Protein AF-A0A3E1EBL4-F1 (afdb_monomer)

Sequence (268 aa):
MLVDADYRRWVVRQVRDPFVKQFWEQEFENYDPRFMREAIAPIQNKVGALLQSPMLRNILGQIRNRVSIPFTMDNRRIFIANLSKGRMGHDKSNLFGSLLVSQFQLAAMARSSRPEDERVPFLLVVDEFQNFATEAFTSILAEARKYRLTLTLSHQYIDQLTPSIRSAVFGNVGNLIAFRVGHTDAAILASEFGNEVRTDAFVDLPRFHALAKVQENNEPQATFKARLASPPKPCNTRPHRIIARSRERFATSRAHVETRIQRWLQRR

pLDDT: mean 90.57, std 5.19, range [54.94, 97.62]

Foldseek 3Di:
DLPDVVVLVVVLVVDPDVVVSCCSVPVLVPDDPVVSCVVCVVVCVLVVLQCVDLVSCLQPVDPDALDQLLCCQLVVHDDDDDLPCVVQPLLNSLSVLLVVVVNNLVSLVVCVPPDQVSQRADEDEDEQCLSNDDPVNLVCLVCVVSSNYHYHYDHQDLVSDDPSSSCSCLVRDQKDKAAAHDLVVLVVVCVSLVVPDDSVCNNPHDPQKIWMFHDDPNHIDHIDIDGHDDDDDPPDPCVVVVVVVCCVRRHDDSVVSVVVVVVVVVVD

Solvent-accessible surface area (backbone atoms only — not comparable to full-atom values): 15701 Å² total; per-residue (Å²): 78,95,86,38,64,69,53,24,55,62,53,49,75,72,54,83,53,65,67,67,37,44,41,58,71,50,54,62,65,67,45,55,74,66,59,46,51,62,68,46,44,66,57,49,52,58,54,43,59,44,51,71,36,69,69,48,27,62,63,70,68,42,97,67,80,60,71,54,62,52,58,33,42,67,65,74,52,88,83,85,82,87,63,57,39,95,80,59,39,61,68,49,23,29,55,52,47,30,51,50,52,52,48,52,47,53,41,32,58,66,45,71,85,48,61,68,88,76,45,52,68,34,82,47,76,35,75,56,32,64,63,43,62,46,75,71,48,40,56,44,52,73,48,26,67,75,42,30,40,45,79,46,78,40,69,91,59,69,84,72,40,54,73,68,52,45,51,37,46,69,75,52,54,68,60,48,78,42,54,57,43,54,72,74,52,17,54,54,48,18,56,78,59,71,58,77,46,61,44,65,64,33,50,69,38,53,89,62,32,33,42,35,37,41,53,57,98,86,40,81,47,79,73,43,78,46,73,61,74,78,81,80,75,87,83,70,93,55,62,68,58,55,53,49,60,48,40,73,70,45,51,76,61,65,68,63,44,52,54,52,49,51,55,55,62,70,73,103

Secondary structure (DSSP, 8-state):
--S-HHHHHHHHTT---HHHHHIIIIITTTS-HHHHHHHHHHHHHHHHHHHTSHHHHHHHT-SS----HHHHHHTT--------HHHH-HHHHHHHHHHHHHHHHHHHHGGGGS-TTTSPPEEEEETTGGGT--HHHHHHHHHTTTTTEEEEE--S-GGGS-HHHHHHHHHH-S-EEE-S--HHHHHHHHHHTTT-S-HHHHHTPPTTEEEEE-EETTEEPPPEEEEPPPPPP---S-HHHHHHHHHHHH---HHHHHHHHHHHHTT-

Nearest PDB structures (foldseek):
  8su9-assembly1_N  TM=7.992E-01  e=3.299E-05  Escherichia coli
  4kfu-assembly1_A  TM=6.952E-01  e=1.217E-03  Sulfolobus turreted icosahedral virus 2
  4kfr-assembly3_C  TM=7.107E-01  e=4.415E-03  Sulfolobus turreted icosahedral virus 2
  7wrx-assembly1_J  TM=7.120E-01  e=9.086E-03  Deinococcus radiodurans
  4kft-assembly1_A  TM=6.978E-01  e=1.238E-02  Sulfolobus turreted icosahedral virus 2

Radius of gyration: 23.03 Å; Cα contacts (8 Å, |Δi|>4): 255; chains: 1; bounding box: 52×44×64 Å

Structure (mmCIF, N/CA/C/O backbone):
data_AF-A0A3E1EBL4-F1
#
_entry.id   AF-A0A3E1EBL4-F1
#
loop_
_atom_site.group_PDB
_atom_site.id
_atom_site.type_symbol
_atom_site.label_atom_id
_atom_site.label_alt_id
_atom_site.label_comp_id
_atom_site.label_asym_id
_atom_site.label_entity_id
_atom_site.label_seq_id
_atom_site.pdbx_PDB_ins_code
_atom_site.Cartn_x
_atom_site.Cartn_y
_atom_site.Cartn_z
_atom_site.occupancy
_atom_site.B_iso_or_equiv
_atom_site.auth_seq_id
_atom_site.auth_comp_id
_atom_site.auth_asym_id
_atom_site.auth_atom_id
_atom_site.pdbx_PDB_model_num
ATOM 1 N N . MET A 1 1 ? -10.687 10.299 25.121 1.00 83.62 1 MET A N 1
ATOM 2 C CA . MET A 1 1 ? -9.652 9.276 25.373 1.00 83.62 1 MET A CA 1
ATOM 3 C C . MET A 1 1 ? -8.342 9.985 25.666 1.00 83.62 1 MET A C 1
ATOM 5 O O . MET A 1 1 ? -7.992 10.072 26.827 1.00 83.62 1 MET A O 1
ATOM 9 N N . LEU A 1 2 ? -7.708 10.629 24.678 1.00 87.50 2 LEU A N 1
ATOM 10 C CA . LEU A 1 2 ? -6.500 11.431 24.940 1.00 87.50 2 LEU A CA 1
ATOM 11 C C . LEU A 1 2 ? -6.791 12.758 25.668 1.00 87.50 2 LEU A C 1
ATOM 13 O O . LEU A 1 2 ? -6.081 13.110 26.595 1.00 87.50 2 LEU A O 1
ATOM 17 N N . VAL A 1 3 ? -7.861 13.465 25.284 1.00 86.06 3 VAL A N 1
ATOM 18 C CA . VAL A 1 3 ? -8.200 14.808 25.824 1.00 86.06 3 VAL A CA 1
ATOM 19 C C . VAL A 1 3 ? -9.385 14.849 26.781 1.00 86.06 3 VAL A C 1
ATOM 21 O O . VAL A 1 3 ? -9.550 15.791 27.536 1.00 86.06 3 VAL A O 1
ATOM 24 N N . ASP A 1 4 ? -10.246 13.846 26.698 1.00 88.50 4 ASP A N 1
ATOM 25 C CA . ASP A 1 4 ? -11.534 13.805 27.386 1.00 88.50 4 ASP A CA 1
ATOM 26 C C . ASP A 1 4 ? -11.454 12.676 28.406 1.00 88.50 4 ASP A C 1
ATOM 28 O O . ASP A 1 4 ? -11.378 11.503 28.001 1.00 88.50 4 ASP A O 1
ATOM 32 N N . ALA A 1 5 ? -11.372 13.067 29.681 1.00 89.00 5 ALA A N 1
ATOM 33 C CA . ALA A 1 5 ? -11.168 12.190 30.828 1.00 89.00 5 ALA A CA 1
ATOM 34 C C . ALA A 1 5 ? -12.396 11.315 31.102 1.00 89.00 5 ALA A C 1
ATOM 36 O O . ALA A 1 5 ? -12.249 10.128 31.384 1.00 89.00 5 ALA A O 1
ATOM 37 N N . ASP A 1 6 ? -13.611 11.841 30.932 1.00 90.69 6 ASP A N 1
ATOM 38 C CA . ASP A 1 6 ? -14.845 11.063 31.086 1.00 90.69 6 ASP A CA 1
ATOM 39 C C . ASP A 1 6 ? -14.933 9.970 30.032 1.00 90.69 6 ASP A C 1
ATOM 41 O O . ASP A 1 6 ? -15.136 8.791 30.343 1.00 90.69 6 ASP A O 1
ATOM 45 N N . TYR A 1 7 ? -14.663 10.335 28.779 1.00 90.06 7 TYR A N 1
ATOM 46 C CA . TYR A 1 7 ? -14.585 9.363 27.704 1.00 90.06 7 TYR A CA 1
ATOM 47 C C . TYR A 1 7 ? -13.429 8.377 27.911 1.00 90.06 7 TYR A C 1
ATOM 49 O O . TYR A 1 7 ? -13.578 7.197 27.600 1.00 90.06 7 TYR A O 1
ATOM 57 N N . ARG A 1 8 ? -12.269 8.821 28.424 1.00 92.94 8 ARG A N 1
ATOM 58 C CA . ARG A 1 8 ? -11.142 7.929 28.757 1.00 92.94 8 ARG A CA 1
ATOM 59 C C . ARG A 1 8 ? -11.580 6.884 29.776 1.00 92.94 8 ARG A C 1
ATOM 61 O O . ARG A 1 8 ? -11.478 5.699 29.478 1.00 92.94 8 ARG A O 1
ATOM 68 N N . ARG A 1 9 ? -12.158 7.307 30.903 1.00 91.81 9 ARG A N 1
ATOM 69 C CA . ARG A 1 9 ? -12.680 6.409 31.944 1.00 91.81 9 ARG A CA 1
ATOM 70 C C . ARG A 1 9 ? -13.708 5.427 31.383 1.00 91.81 9 ARG A C 1
ATOM 72 O O . ARG A 1 9 ? -13.654 4.242 31.695 1.00 91.81 9 ARG A O 1
ATOM 79 N N . TRP A 1 10 ? -14.614 5.885 30.518 1.00 92.25 10 TRP A N 1
ATOM 80 C CA . TRP A 1 10 ? -15.600 5.013 29.872 1.00 92.25 10 TRP A CA 1
ATOM 81 C C . TRP A 1 10 ? -14.972 3.947 28.955 1.00 92.25 10 TRP A C 1
ATOM 83 O O . TRP A 1 10 ? -15.411 2.796 28.981 1.00 92.25 10 TRP A O 1
ATOM 93 N N . VAL A 1 11 ? -13.944 4.301 28.170 1.00 92.00 11 VAL A N 1
ATOM 94 C CA . VAL A 1 11 ? -13.214 3.348 27.310 1.00 92.00 11 VAL A CA 1
ATOM 95 C C . VAL A 1 11 ? -12.399 2.363 28.148 1.00 92.00 11 VAL A C 1
ATOM 97 O O . VAL A 1 11 ? -12.459 1.162 27.903 1.00 92.00 11 VAL A O 1
ATOM 100 N N . VAL A 1 12 ? -11.664 2.849 29.151 1.00 94.00 12 VAL A N 1
ATOM 101 C CA . VAL A 1 12 ? -10.764 2.030 29.979 1.00 94.00 12 VAL A CA 1
ATOM 102 C C . VAL A 1 12 ? -11.526 0.947 30.750 1.00 94.00 12 VAL A C 1
ATOM 104 O O . VAL A 1 12 ? -11.042 -0.175 30.858 1.00 94.00 12 VAL A O 1
ATOM 107 N N . ARG A 1 13 ? -12.779 1.202 31.161 1.00 93.94 13 ARG A N 1
ATOM 108 C CA . ARG A 1 13 ? -13.666 0.177 31.757 1.00 93.94 13 ARG A CA 1
ATOM 109 C C . ARG A 1 13 ? -13.938 -1.031 30.851 1.00 93.94 13 ARG A C 1
ATOM 111 O O . ARG A 1 13 ? -14.366 -2.066 31.349 1.00 93.94 13 ARG A O 1
ATOM 118 N N . GLN A 1 14 ? -13.743 -0.901 29.540 1.00 94.06 14 GLN A N 1
ATOM 119 C CA . GLN A 1 14 ? -13.962 -1.971 28.558 1.00 94.06 14 GLN A CA 1
ATOM 120 C C . GLN A 1 14 ? -12.668 -2.725 28.215 1.00 94.06 14 GLN A C 1
ATOM 122 O O . GLN A 1 14 ? -12.717 -3.743 27.521 1.00 94.06 14 GLN A O 1
ATOM 127 N N . VAL A 1 15 ? -11.514 -2.235 28.676 1.00 93.75 15 VAL A N 1
ATOM 128 C CA . VAL A 1 15 ? -10.209 -2.860 28.451 1.00 93.75 15 VAL A CA 1
ATOM 129 C C . VAL A 1 15 ? -10.078 -4.082 29.356 1.00 93.75 15 VAL A C 1
ATOM 131 O O . VAL A 1 15 ? -10.282 -4.000 30.565 1.00 93.75 15 VAL A O 1
ATOM 134 N N . ARG A 1 16 ? -9.749 -5.229 28.754 1.00 94.19 16 ARG A N 1
ATOM 135 C CA . ARG A 1 16 ? -9.559 -6.502 29.471 1.00 94.19 16 ARG A CA 1
ATOM 136 C C . ARG A 1 16 ? -8.119 -6.731 29.921 1.00 94.19 16 ARG A C 1
ATOM 138 O O . ARG A 1 16 ? -7.902 -7.461 30.877 1.00 94.19 16 ARG A O 1
ATOM 145 N N . ASP A 1 17 ? -7.161 -6.139 29.214 1.00 95.62 17 ASP A N 1
ATOM 146 C CA . ASP A 1 17 ? -5.740 -6.294 29.504 1.00 95.62 17 ASP A CA 1
ATOM 147 C C . ASP A 1 17 ? -5.350 -5.451 30.737 1.00 95.62 17 ASP A C 1
ATOM 149 O O . ASP A 1 17 ? -5.540 -4.228 30.715 1.00 95.62 17 ASP A O 1
ATOM 153 N N . PRO A 1 18 ? -4.832 -6.072 31.815 1.00 94.38 18 PRO A N 1
ATOM 154 C CA . PRO A 1 18 ? -4.523 -5.370 33.056 1.00 94.38 18 PRO A CA 1
ATOM 155 C C . PRO A 1 18 ? -3.364 -4.375 32.915 1.00 94.38 18 PRO A C 1
ATOM 157 O O . PRO A 1 18 ? -3.410 -3.332 33.562 1.00 94.38 18 PRO A O 1
ATOM 160 N N . PHE A 1 19 ? -2.376 -4.631 32.052 1.00 95.25 19 PHE A N 1
ATOM 161 C CA . PHE A 1 19 ? -1.245 -3.722 31.841 1.00 95.25 19 PHE A CA 1
ATOM 162 C C . PHE A 1 19 ? -1.678 -2.476 31.076 1.00 95.25 19 PHE A C 1
ATOM 164 O O . PHE A 1 19 ? -1.354 -1.356 31.465 1.00 95.25 19 PHE A O 1
ATOM 171 N N . VAL A 1 20 ? -2.486 -2.651 30.025 1.00 94.00 20 VAL A N 1
ATOM 172 C CA . VAL A 1 20 ? -3.058 -1.510 29.294 1.00 94.00 20 VAL A CA 1
ATOM 173 C C . VAL A 1 20 ? -3.940 -0.682 30.225 1.00 94.00 20 VAL A C 1
ATOM 175 O O . VAL A 1 20 ? -3.893 0.547 30.196 1.00 94.00 20 VAL A O 1
ATOM 178 N N . LYS A 1 21 ? -4.739 -1.339 31.071 1.00 94.50 21 LYS A N 1
ATOM 179 C CA . LYS A 1 21 ? -5.580 -0.655 32.054 1.00 94.50 21 LYS A CA 1
ATOM 180 C C . LYS A 1 21 ? -4.742 0.123 33.075 1.00 94.50 21 LYS A C 1
ATOM 182 O O . LYS A 1 21 ? -5.016 1.301 33.284 1.00 94.50 21 LYS A O 1
ATOM 187 N N . GLN A 1 22 ? -3.700 -0.493 33.635 1.00 94.31 22 GLN A N 1
ATOM 188 C CA . GLN A 1 22 ? -2.774 0.152 34.567 1.00 94.31 22 GLN A CA 1
ATOM 189 C C . GLN A 1 22 ? -2.113 1.387 33.948 1.00 94.31 22 GLN A C 1
ATOM 191 O O . GLN A 1 22 ? -2.112 2.440 34.579 1.00 94.31 22 GLN A O 1
ATOM 196 N N . PHE A 1 23 ? -1.629 1.296 32.707 1.00 94.75 23 PHE A N 1
ATOM 197 C CA . PHE A 1 23 ? -1.051 2.445 32.010 1.00 94.75 23 PHE A CA 1
ATOM 198 C C . PHE A 1 23 ? -2.026 3.632 31.973 1.00 94.75 23 PHE A C 1
ATOM 200 O O . PHE A 1 23 ? -1.661 4.752 32.318 1.00 94.75 23 PHE A O 1
ATOM 207 N N . TRP A 1 24 ? -3.289 3.406 31.597 1.00 94.50 24 TRP A N 1
ATOM 208 C CA . TRP A 1 24 ? -4.264 4.497 31.483 1.00 94.50 24 TRP A CA 1
ATOM 209 C C . TRP A 1 24 ? -4.773 5.027 32.823 1.00 94.50 24 TRP A C 1
ATOM 211 O O . TRP A 1 24 ? -5.081 6.213 32.906 1.00 94.50 24 TRP A O 1
ATOM 221 N N . GLU A 1 25 ? -4.909 4.171 33.837 1.00 92.06 25 GLU A N 1
ATOM 222 C CA . GLU A 1 25 ? -5.437 4.559 35.153 1.00 92.06 25 GLU A CA 1
ATOM 223 C C . GLU A 1 25 ? -4.366 5.130 36.084 1.00 92.06 25 GLU A C 1
ATOM 225 O O . GLU A 1 25 ? -4.700 5.926 36.955 1.00 92.06 25 GLU A O 1
ATOM 230 N N . GLN A 1 26 ? -3.105 4.723 35.919 1.00 91.38 26 GLN A N 1
ATOM 231 C CA . GLN A 1 26 ? -2.009 5.086 36.818 1.00 91.38 26 GLN A CA 1
ATOM 232 C C . GLN A 1 26 ? -0.959 5.940 36.115 1.00 91.38 26 GLN A C 1
ATOM 234 O O . GLN A 1 26 ? -0.644 7.021 36.588 1.00 91.38 26 GLN A O 1
ATOM 239 N N . GLU A 1 27 ? -0.398 5.502 34.991 1.00 92.38 27 GLU A N 1
ATOM 240 C CA . GLU A 1 27 ? 0.728 6.226 34.385 1.00 92.38 27 GLU A CA 1
ATOM 241 C C . GLU A 1 27 ? 0.261 7.503 33.685 1.00 92.38 27 GLU A C 1
ATOM 243 O O . GLU A 1 27 ? 0.678 8.601 34.046 1.00 92.38 27 GLU A O 1
ATOM 248 N N . PHE A 1 28 ? -0.650 7.368 32.720 1.00 92.38 28 PHE A N 1
ATOM 249 C CA . PHE A 1 28 ? -1.135 8.484 31.916 1.00 92.38 28 PHE A CA 1
ATOM 250 C C . PHE A 1 28 ? -1.870 9.526 32.765 1.00 92.38 28 PHE A C 1
ATOM 252 O O . PHE A 1 28 ? -1.695 10.720 32.548 1.00 92.38 28 PHE A O 1
ATOM 259 N N . GLU A 1 29 ? -2.686 9.098 33.733 1.00 89.12 29 GLU A N 1
ATOM 260 C CA . GLU A 1 29 ? -3.442 10.017 34.596 1.00 89.12 29 GLU A CA 1
ATOM 261 C C . GLU A 1 29 ? -2.522 10.832 35.524 1.00 89.12 29 GLU A C 1
ATOM 263 O O . GLU A 1 29 ? -2.858 11.963 35.867 1.00 89.12 29 GLU A O 1
ATOM 268 N N . ASN A 1 30 ? -1.344 10.293 35.868 1.00 91.44 30 ASN A N 1
ATOM 269 C CA . ASN A 1 30 ? -0.347 10.956 36.712 1.00 91.44 30 ASN A CA 1
ATOM 270 C C . ASN A 1 30 ? 0.684 11.785 35.924 1.00 91.44 30 ASN A C 1
ATOM 272 O O . ASN A 1 30 ? 1.586 12.366 36.529 1.00 91.44 30 ASN A O 1
ATOM 276 N N . TYR A 1 31 ? 0.592 11.858 34.591 1.00 93.06 31 TYR A N 1
ATOM 277 C CA . TYR A 1 31 ? 1.467 12.736 33.812 1.00 93.06 31 TYR A CA 1
ATOM 278 C C . TYR A 1 31 ? 1.247 14.202 34.186 1.00 93.06 31 TYR A C 1
ATOM 280 O O . TYR A 1 31 ? 0.111 14.669 34.292 1.00 93.06 31 TYR A O 1
ATOM 288 N N . ASP A 1 32 ? 2.344 14.959 34.286 1.00 94.25 32 ASP A N 1
ATOM 289 C CA . ASP A 1 32 ? 2.259 16.415 34.367 1.00 94.25 32 ASP A CA 1
ATOM 290 C C . ASP A 1 32 ? 1.442 16.954 33.169 1.00 94.25 32 ASP A C 1
ATOM 292 O O . ASP A 1 32 ? 1.667 16.526 32.030 1.00 94.25 32 ASP A O 1
ATOM 296 N N . PRO A 1 33 ? 0.504 17.900 33.367 1.00 90.81 33 PRO A N 1
ATOM 297 C CA . PRO A 1 33 ? -0.356 18.385 32.291 1.00 90.81 33 PRO A CA 1
ATOM 298 C C . PRO A 1 33 ? 0.382 18.968 31.078 1.00 90.81 33 PRO A C 1
ATOM 300 O O . PRO A 1 33 ? -0.166 18.951 29.973 1.00 90.81 33 PRO A O 1
ATOM 303 N N . ARG A 1 34 ? 1.592 19.523 31.247 1.00 92.56 34 ARG A N 1
ATOM 304 C CA . ARG A 1 34 ? 2.412 20.000 30.121 1.00 92.56 34 ARG A CA 1
ATOM 305 C C . ARG A 1 34 ? 2.972 18.818 29.350 1.00 92.56 34 ARG A C 1
ATOM 307 O O . ARG A 1 34 ? 2.746 18.742 28.143 1.00 92.56 34 ARG A O 1
ATOM 314 N N . PHE A 1 35 ? 3.586 17.871 30.056 1.00 93.12 35 PHE A N 1
ATOM 315 C CA . PHE A 1 35 ? 4.118 16.655 29.449 1.00 93.12 35 PHE A CA 1
ATOM 316 C C . PHE A 1 35 ? 3.028 15.857 28.722 1.00 93.12 35 PHE A C 1
ATOM 318 O O . PHE A 1 35 ? 3.214 15.443 27.581 1.00 93.12 35 PHE A O 1
ATOM 325 N N . MET A 1 36 ? 1.841 15.721 29.323 1.00 91.38 36 MET A N 1
ATOM 326 C CA . MET A 1 36 ? 0.698 15.061 28.693 1.00 91.38 36 MET A CA 1
ATOM 327 C C . MET A 1 36 ? 0.328 15.714 27.356 1.00 91.38 36 MET A C 1
ATOM 329 O O . MET A 1 36 ? 0.130 15.009 26.368 1.00 91.38 36 MET A O 1
ATOM 333 N N . ARG A 1 37 ? 0.249 17.053 27.298 1.00 90.81 37 ARG A N 1
ATOM 334 C CA . ARG A 1 37 ? -0.060 17.779 26.053 1.00 90.81 37 ARG A CA 1
ATOM 335 C C . ARG A 1 37 ? 1.008 17.564 24.985 1.00 90.81 37 ARG A C 1
ATOM 337 O O . ARG A 1 37 ? 0.657 17.329 23.830 1.00 90.81 37 ARG A O 1
ATOM 344 N N . GLU A 1 38 ? 2.280 17.612 25.364 1.00 92.94 38 GLU A N 1
ATOM 345 C CA . GLU A 1 38 ? 3.402 17.376 24.451 1.00 92.94 38 GLU A CA 1
ATOM 346 C C . GLU A 1 38 ? 3.400 15.941 23.910 1.00 92.94 38 GLU A C 1
ATOM 348 O O . GLU A 1 38 ? 3.548 15.739 22.705 1.00 92.94 38 GLU A O 1
ATOM 353 N N . ALA A 1 39 ? 3.127 14.953 24.764 1.00 90.25 39 ALA A N 1
ATOM 354 C CA . ALA A 1 39 ? 3.061 13.547 24.381 1.00 90.25 39 ALA A CA 1
ATOM 355 C C . ALA A 1 39 ? 1.896 13.242 23.419 1.00 90.25 39 ALA A C 1
ATOM 357 O O . ALA A 1 39 ? 2.053 12.462 22.477 1.00 90.25 39 ALA A O 1
ATOM 358 N N . ILE A 1 40 ? 0.718 13.854 23.616 1.00 93.44 40 ILE A N 1
ATOM 359 C CA . ILE A 1 40 ? -0.454 13.587 22.760 1.00 93.44 40 ILE A CA 1
ATOM 360 C C . ILE A 1 40 ? -0.459 14.396 21.457 1.00 93.44 40 ILE A C 1
ATOM 362 O O . ILE A 1 40 ? -1.088 13.961 20.486 1.00 93.44 40 ILE A O 1
ATOM 366 N N . ALA A 1 41 ? 0.212 15.552 21.404 1.00 92.19 41 ALA A N 1
ATOM 367 C CA . ALA A 1 41 ? 0.143 16.467 20.264 1.00 92.19 41 ALA A CA 1
ATOM 368 C C . ALA A 1 41 ? 0.540 15.818 18.919 1.00 92.19 41 ALA A C 1
ATOM 370 O O . ALA A 1 41 ? -0.212 15.972 17.952 1.00 92.19 41 ALA A O 1
ATOM 371 N N . PRO A 1 42 ? 1.618 15.012 18.808 1.00 90.62 42 PRO A N 1
ATOM 372 C CA . PRO A 1 42 ? 1.965 14.339 17.554 1.00 90.62 42 PRO A CA 1
ATOM 373 C C . PRO A 1 42 ? 0.873 13.380 17.058 1.00 90.62 42 PRO A C 1
ATOM 375 O O . PRO A 1 42 ? 0.602 13.302 15.856 1.00 90.62 42 PRO A O 1
ATOM 378 N N . ILE A 1 43 ? 0.208 12.674 17.980 1.00 89.31 43 ILE A N 1
ATOM 379 C CA . ILE A 1 43 ? -0.897 11.759 17.662 1.00 89.31 43 ILE A CA 1
ATOM 380 C C . ILE A 1 43 ? -2.101 12.565 17.170 1.00 89.31 43 ILE A C 1
ATOM 382 O O . ILE A 1 43 ? -2.693 12.237 16.139 1.00 89.31 43 ILE A O 1
ATOM 386 N N . GLN A 1 44 ? -2.440 13.651 17.869 1.00 89.19 44 GLN A N 1
ATOM 387 C CA . GLN A 1 44 ? -3.529 14.542 17.477 1.00 89.19 44 GLN A CA 1
ATOM 388 C C . GLN A 1 44 ? -3.288 15.199 16.123 1.00 89.19 44 GLN A C 1
ATOM 390 O O . GLN A 1 44 ? -4.225 15.284 15.337 1.00 89.19 44 GLN A O 1
ATOM 395 N N . ASN A 1 45 ? -2.057 15.601 15.814 1.00 88.25 45 ASN A N 1
ATOM 396 C CA . ASN A 1 45 ? -1.716 16.201 14.527 1.00 88.25 45 ASN A CA 1
ATOM 397 C C . ASN A 1 45 ? -1.940 15.209 13.376 1.00 88.25 45 ASN A C 1
ATOM 399 O O . ASN A 1 45 ? -2.593 15.545 12.388 1.00 88.25 45 ASN A O 1
ATOM 403 N N . LYS A 1 46 ? -1.492 13.953 13.527 1.00 84.00 46 LYS A N 1
ATOM 404 C CA . LYS A 1 46 ? -1.693 12.904 12.510 1.00 84.00 46 LYS A CA 1
ATOM 405 C C . LYS A 1 46 ? -3.167 12.517 12.349 1.00 84.00 46 LYS A C 1
ATOM 407 O O . LYS A 1 46 ? -3.676 12.463 11.230 1.00 84.00 46 LYS A O 1
ATOM 412 N N . VAL A 1 47 ? -3.876 12.275 13.455 1.00 86.12 47 VAL A N 1
ATOM 413 C CA . VAL A 1 47 ? -5.310 11.928 13.424 1.00 86.12 47 VAL A CA 1
ATOM 414 C C . VAL A 1 47 ? -6.141 13.110 12.920 1.00 86.12 47 VAL A C 1
ATOM 416 O O . VAL A 1 47 ? -7.041 12.938 12.099 1.00 86.12 47 VAL A O 1
ATOM 419 N N . GLY A 1 48 ? -5.813 14.322 13.359 1.00 86.38 48 GLY A N 1
ATOM 420 C CA . GLY A 1 48 ? -6.445 15.567 12.942 1.00 86.38 48 GLY A CA 1
ATOM 421 C C . GLY A 1 48 ? -6.322 15.794 11.440 1.00 86.38 48 GLY A C 1
ATOM 422 O O . GLY A 1 48 ? -7.334 16.051 10.792 1.00 86.38 48 GLY A O 1
ATOM 423 N N . ALA A 1 49 ? -5.134 15.600 10.860 1.00 84.25 49 ALA A N 1
ATOM 424 C CA . ALA A 1 49 ? -4.916 15.726 9.417 1.00 84.25 49 ALA A CA 1
ATOM 425 C C . ALA A 1 49 ? -5.837 14.804 8.591 1.00 84.25 49 ALA A C 1
ATOM 427 O O . ALA A 1 49 ? -6.389 15.223 7.567 1.00 84.25 49 ALA A O 1
ATOM 428 N N . LEU A 1 50 ? -6.075 13.572 9.062 1.00 84.69 50 LEU A N 1
ATOM 429 C CA . LEU A 1 50 ? -7.030 12.646 8.440 1.00 84.69 50 LEU A CA 1
ATOM 430 C C . LEU A 1 50 ? -8.473 13.133 8.607 1.00 84.69 50 LEU A C 1
ATOM 432 O O . LEU A 1 50 ? -9.224 13.215 7.635 1.00 84.69 50 LEU A O 1
ATOM 436 N N . LEU A 1 51 ? -8.866 13.488 9.831 1.00 86.88 51 LEU A N 1
ATOM 437 C CA . LEU A 1 51 ? -10.241 13.881 10.144 1.00 86.88 51 LEU A CA 1
ATOM 438 C C . LEU A 1 51 ? -10.623 15.257 9.585 1.00 86.88 51 LEU A C 1
ATOM 440 O O . LEU A 1 51 ? -11.811 15.546 9.457 1.00 86.88 51 LEU A O 1
ATOM 444 N N . GLN A 1 52 ? -9.673 16.111 9.207 1.00 85.19 52 GLN A N 1
ATOM 445 C CA . GLN A 1 52 ? -9.956 17.381 8.532 1.00 85.19 52 GLN A CA 1
ATOM 446 C C . GLN A 1 52 ? -10.560 17.188 7.134 1.00 85.19 52 GLN A C 1
ATOM 448 O O . GLN A 1 52 ? -11.306 18.048 6.675 1.00 85.19 52 GLN A O 1
ATOM 453 N N . SER A 1 53 ? -10.300 16.063 6.459 1.00 87.31 53 SER A N 1
ATOM 454 C CA . SER A 1 53 ? -10.993 15.731 5.209 1.00 87.31 53 SER A CA 1
ATOM 455 C C . SER A 1 53 ? -12.375 15.144 5.506 1.00 87.31 53 SER A C 1
ATOM 457 O O . SER A 1 53 ? -12.442 14.084 6.128 1.00 87.31 53 SER A O 1
ATOM 459 N N . PRO A 1 54 ? -13.483 15.745 5.023 1.00 88.75 54 PRO A N 1
ATOM 460 C CA . PRO A 1 54 ? -14.821 15.174 5.195 1.00 88.75 54 PRO A CA 1
ATOM 461 C C . PRO A 1 54 ? -14.917 13.745 4.651 1.00 88.75 54 PRO A C 1
ATOM 463 O O . PRO A 1 54 ? -15.564 12.888 5.245 1.00 88.75 54 PRO A O 1
ATOM 466 N N . MET A 1 55 ? -14.218 13.462 3.548 1.00 88.75 55 MET A N 1
ATOM 467 C CA . MET A 1 55 ? -14.197 12.133 2.948 1.00 88.75 55 MET A CA 1
ATOM 468 C C . MET A 1 55 ? -13.530 11.106 3.870 1.00 88.75 55 MET A C 1
ATOM 470 O O . MET A 1 55 ? -14.113 10.058 4.136 1.00 88.75 55 MET A O 1
ATOM 474 N N . LEU A 1 56 ? -12.337 11.407 4.391 1.00 90.00 56 LEU A N 1
ATOM 475 C CA . LEU A 1 56 ? -11.621 10.499 5.292 1.00 90.00 56 LEU A CA 1
ATOM 476 C C . LEU A 1 56 ? -12.300 10.402 6.658 1.00 90.00 56 LEU A C 1
ATOM 478 O O . LEU A 1 56 ? -12.382 9.313 7.217 1.00 90.00 56 LEU A O 1
ATOM 482 N N . ARG A 1 57 ? -12.877 11.499 7.157 1.00 90.62 57 ARG A N 1
ATOM 483 C CA . ARG A 1 57 ? -13.724 11.507 8.355 1.00 90.62 57 ARG A CA 1
ATOM 484 C C . ARG A 1 57 ? -14.922 10.570 8.203 1.00 90.62 57 ARG A C 1
ATOM 486 O O . ARG A 1 57 ? -15.225 9.833 9.132 1.00 90.62 57 ARG A O 1
ATOM 493 N N . ASN A 1 58 ? -15.561 10.539 7.034 1.00 91.62 58 ASN A N 1
ATOM 494 C CA . ASN A 1 58 ? -16.670 9.624 6.757 1.00 91.62 58 ASN A CA 1
ATOM 495 C C . ASN A 1 58 ? -16.224 8.158 6.622 1.00 91.62 58 ASN A C 1
ATOM 497 O O . ASN A 1 58 ? -17.033 7.254 6.815 1.00 91.62 58 ASN A O 1
ATOM 501 N N . ILE A 1 59 ? -14.952 7.901 6.306 1.00 91.19 59 ILE A N 1
ATOM 502 C CA . ILE A 1 59 ? -14.391 6.546 6.272 1.00 91.19 59 ILE A CA 1
ATOM 503 C C . ILE A 1 59 ? -14.018 6.096 7.691 1.00 91.19 59 ILE A C 1
ATOM 505 O O . ILE A 1 59 ? -14.522 5.074 8.150 1.00 91.19 59 ILE A O 1
ATOM 509 N N . LEU A 1 60 ? -13.181 6.872 8.384 1.00 89.56 60 LEU A N 1
ATOM 510 C CA . LEU A 1 60 ? -12.560 6.521 9.667 1.00 89.56 60 LEU A CA 1
ATOM 511 C C . LEU A 1 60 ? -13.458 6.788 10.882 1.00 89.56 60 LEU A C 1
ATOM 513 O O . LEU A 1 60 ? -13.334 6.114 11.896 1.00 89.56 60 LEU A O 1
ATOM 517 N N . GLY A 1 61 ? -14.377 7.751 10.792 1.00 88.00 61 GLY A N 1
ATOM 518 C CA . GLY A 1 61 ? -15.291 8.132 11.875 1.00 88.00 61 GLY A CA 1
ATOM 519 C C . GLY A 1 61 ? -16.500 7.208 12.037 1.00 88.00 61 GLY A C 1
ATOM 520 O O . GLY A 1 61 ? -17.443 7.537 12.757 1.00 88.00 61 GLY A O 1
ATOM 521 N N . GLN A 1 62 ? -16.523 6.066 11.348 1.00 90.00 62 GLN A N 1
ATOM 522 C CA . GLN A 1 62 ? -17.607 5.098 11.465 1.00 90.00 62 GLN A CA 1
ATOM 523 C C . GLN A 1 62 ? -17.479 4.292 12.760 1.00 90.00 62 GLN A C 1
ATOM 525 O O . GLN A 1 62 ? -16.433 3.728 13.053 1.00 90.00 62 GLN A O 1
ATOM 530 N N . ILE A 1 63 ? -18.589 4.154 13.493 1.00 83.94 63 ILE A N 1
ATOM 531 C CA . ILE A 1 63 ? -18.646 3.370 14.743 1.00 83.94 63 ILE A CA 1
ATOM 532 C C . ILE A 1 63 ? -18.304 1.891 14.505 1.00 83.94 63 ILE A C 1
ATOM 534 O O . ILE A 1 63 ? -17.708 1.237 15.354 1.00 83.94 63 ILE A O 1
ATOM 538 N N . ARG A 1 64 ? -18.718 1.341 13.358 1.00 84.81 64 ARG A N 1
ATOM 539 C CA . ARG A 1 64 ? -18.405 -0.031 12.952 1.00 84.81 64 ARG A CA 1
ATOM 540 C C . ARG A 1 64 ? -17.724 0.002 11.596 1.00 84.81 64 ARG A C 1
ATOM 542 O O . ARG A 1 64 ? -18.310 0.495 10.634 1.00 84.81 64 ARG A O 1
ATOM 549 N N . ASN A 1 65 ? -16.530 -0.571 11.523 1.00 85.94 65 ASN A N 1
ATOM 550 C CA . ASN A 1 65 ? -15.857 -0.799 10.257 1.00 85.94 65 ASN A CA 1
ATOM 551 C C . ASN A 1 65 ? -16.461 -2.035 9.566 1.00 85.94 65 ASN A C 1
ATOM 553 O O . ASN A 1 65 ? -16.448 -3.131 10.125 1.00 85.94 65 ASN A O 1
ATOM 557 N N . ARG A 1 66 ? -17.013 -1.856 8.361 1.00 90.31 66 ARG A N 1
ATOM 558 C CA . ARG A 1 66 ? -17.551 -2.951 7.529 1.00 90.31 66 ARG A CA 1
ATOM 559 C C . ARG A 1 66 ? -16.501 -3.580 6.610 1.00 90.31 66 ARG A C 1
ATOM 561 O O . ARG A 1 66 ? -16.768 -4.614 6.007 1.00 90.31 66 ARG A O 1
ATOM 568 N N . VAL A 1 67 ? -15.323 -2.972 6.500 1.00 91.88 67 VAL A N 1
ATOM 569 C CA . VAL A 1 67 ? -14.210 -3.448 5.679 1.00 91.88 67 VAL A CA 1
ATOM 570 C C . VAL A 1 67 ? -13.173 -4.098 6.587 1.00 91.88 67 VAL A C 1
ATOM 572 O O . VAL A 1 67 ? -12.491 -3.425 7.353 1.00 91.88 67 VAL A O 1
ATOM 575 N N . SER A 1 68 ? -13.036 -5.418 6.487 1.00 93.56 68 SER A N 1
ATOM 576 C CA . SER A 1 68 ? -12.012 -6.175 7.210 1.00 93.56 68 SER A CA 1
ATOM 577 C C . SER A 1 68 ? -10.921 -6.627 6.243 1.00 93.56 68 SER A C 1
ATOM 579 O O . SER A 1 68 ? -11.183 -7.381 5.302 1.00 93.56 68 SER A O 1
ATOM 581 N N . ILE A 1 69 ? -9.693 -6.158 6.469 1.00 95.00 69 ILE A N 1
ATOM 582 C CA . ILE A 1 69 ? -8.518 -6.564 5.689 1.00 95.00 69 ILE A CA 1
ATOM 583 C C . ILE A 1 69 ? -8.173 -8.042 5.930 1.00 95.00 69 ILE A C 1
ATOM 585 O O . ILE A 1 69 ? -8.048 -8.753 4.934 1.00 95.00 69 ILE A O 1
ATOM 589 N N . PRO A 1 70 ? -8.154 -8.568 7.175 1.00 94.38 70 PRO A N 1
ATOM 590 C CA . PRO A 1 70 ? -7.986 -10.006 7.404 1.00 94.38 70 PRO A CA 1
ATOM 591 C C . PRO A 1 70 ? -9.001 -10.854 6.626 1.00 94.38 70 PRO A C 1
ATOM 593 O O . PRO A 1 70 ? -8.624 -11.770 5.899 1.00 94.38 70 PRO A O 1
ATOM 596 N N . PHE A 1 71 ? -10.289 -10.484 6.674 1.00 94.62 71 PHE A N 1
ATOM 597 C CA . PHE A 1 71 ? -11.328 -11.161 5.891 1.00 94.62 71 PHE A CA 1
ATOM 598 C C . PHE A 1 71 ? -11.044 -11.092 4.388 1.00 94.62 71 PHE A C 1
ATOM 600 O O . PHE A 1 71 ? -11.192 -12.092 3.688 1.00 94.62 71 PHE A O 1
ATOM 607 N N . THR A 1 72 ? -10.645 -9.921 3.891 1.00 95.94 72 THR A N 1
ATOM 608 C CA . THR A 1 72 ? -10.339 -9.700 2.473 1.00 95.94 72 THR A CA 1
ATOM 609 C C . THR A 1 72 ? -9.226 -10.631 2.008 1.00 95.94 72 THR A C 1
ATOM 611 O O . THR A 1 72 ? -9.388 -11.309 0.991 1.00 95.94 72 THR A O 1
ATOM 614 N N . MET A 1 73 ? -8.135 -10.696 2.774 1.00 94.62 73 MET A N 1
ATOM 615 C CA . MET A 1 73 ? -6.971 -11.495 2.419 1.00 94.62 73 MET A CA 1
ATOM 616 C C . MET A 1 73 ? -7.257 -12.998 2.522 1.00 94.62 73 MET A C 1
ATOM 618 O O . MET A 1 73 ? -6.873 -13.758 1.636 1.00 94.62 73 MET A O 1
ATOM 622 N N . ASP A 1 74 ? -7.958 -13.435 3.568 1.00 93.25 74 ASP A N 1
ATOM 623 C CA . ASP A 1 74 ? -8.238 -14.857 3.809 1.00 93.25 74 ASP A CA 1
ATOM 624 C C . ASP A 1 74 ? -9.308 -15.422 2.864 1.00 93.25 74 ASP A C 1
ATOM 626 O O . ASP A 1 74 ? -9.284 -16.600 2.523 1.00 93.25 74 ASP A O 1
ATOM 630 N N . ASN A 1 75 ? -10.232 -14.582 2.387 1.00 94.12 75 ASN A N 1
ATOM 631 C CA . ASN A 1 75 ? -11.344 -14.999 1.526 1.00 94.12 75 ASN A CA 1
ATOM 632 C C . ASN A 1 75 ? -11.126 -14.648 0.045 1.00 94.12 75 ASN A C 1
ATOM 634 O O . ASN A 1 75 ? -12.103 -14.553 -0.704 1.00 94.12 75 ASN A O 1
ATOM 638 N N . ARG A 1 76 ? -9.870 -14.414 -0.370 1.00 93.31 76 ARG A N 1
ATOM 639 C CA . ARG A 1 76 ? -9.476 -14.114 -1.763 1.00 93.31 76 ARG A CA 1
ATOM 640 C C . ARG A 1 76 ? -10.329 -13.005 -2.391 1.00 93.31 76 ARG A C 1
ATOM 642 O O . ARG A 1 76 ? -10.812 -13.120 -3.519 1.00 93.31 76 ARG A O 1
ATOM 649 N N . ARG A 1 77 ? -10.602 -11.946 -1.626 1.00 95.00 77 ARG A N 1
ATOM 650 C CA . ARG A 1 77 ? -11.398 -10.808 -2.101 1.00 95.00 77 ARG A CA 1
ATOM 651 C C . ARG A 1 77 ? -10.513 -9.831 -2.863 1.00 95.00 77 ARG A C 1
ATOM 653 O O . ARG A 1 77 ? -9.326 -9.708 -2.587 1.00 95.00 77 ARG A O 1
ATOM 660 N N . ILE A 1 78 ? -11.125 -9.095 -3.786 1.00 94.50 78 ILE A N 1
ATOM 661 C CA . ILE A 1 78 ? -10.473 -7.986 -4.482 1.00 94.50 78 ILE A CA 1
ATOM 662 C C . ILE A 1 78 ? -10.735 -6.711 -3.685 1.00 94.50 78 ILE A C 1
ATOM 664 O O . ILE A 1 78 ? -11.890 -6.368 -3.422 1.00 94.50 78 ILE A O 1
ATOM 668 N N . PHE A 1 79 ? -9.665 -6.009 -3.326 1.00 96.06 79 PHE A N 1
ATOM 669 C CA . PHE A 1 79 ? -9.724 -4.712 -2.668 1.00 96.06 79 PHE A CA 1
ATOM 670 C C . PHE A 1 79 ? -9.076 -3.658 -3.559 1.00 96.06 79 PHE A C 1
ATOM 672 O O . PHE A 1 79 ? -7.939 -3.819 -3.988 1.00 96.06 79 PHE A O 1
ATOM 679 N N . ILE A 1 80 ? -9.814 -2.585 -3.839 1.00 95.25 80 ILE A N 1
ATOM 680 C CA . ILE A 1 80 ? -9.344 -1.470 -4.662 1.00 95.25 80 ILE A CA 1
ATOM 681 C C . ILE A 1 80 ? -9.432 -0.203 -3.818 1.00 95.25 80 ILE A C 1
ATOM 683 O O . ILE A 1 80 ? -10.529 0.242 -3.471 1.00 95.25 80 ILE A O 1
ATOM 687 N N . ALA A 1 81 ? -8.279 0.388 -3.514 1.00 93.88 81 ALA A N 1
ATOM 688 C CA . ALA A 1 81 ? -8.191 1.691 -2.870 1.00 93.88 81 ALA A CA 1
ATOM 689 C C . ALA A 1 81 ? -7.967 2.777 -3.923 1.00 93.88 81 ALA A C 1
ATOM 691 O O . ALA A 1 81 ? -6.922 2.830 -4.564 1.00 93.88 81 ALA A O 1
ATOM 692 N N . ASN A 1 82 ? -8.945 3.666 -4.095 1.00 92.31 82 ASN A N 1
ATOM 693 C CA . ASN A 1 82 ? -8.757 4.853 -4.922 1.00 92.31 82 ASN A CA 1
ATOM 694 C C . ASN A 1 82 ? -8.121 5.970 -4.083 1.00 92.31 82 ASN A C 1
ATOM 696 O O . ASN A 1 82 ? -8.818 6.648 -3.329 1.00 92.31 82 ASN A O 1
ATOM 700 N N . LEU A 1 83 ? -6.810 6.150 -4.248 1.00 90.88 83 LEU A N 1
ATOM 701 C CA . LEU A 1 83 ? -5.983 7.141 -3.553 1.00 90.88 83 LEU A CA 1
ATOM 702 C C . LEU A 1 83 ? -5.673 8.367 -4.433 1.00 90.88 83 LEU A C 1
ATOM 704 O O . LEU A 1 83 ? -4.609 8.978 -4.347 1.00 90.88 83 LEU A O 1
ATOM 708 N N . SER A 1 84 ? -6.601 8.740 -5.318 1.00 86.94 84 SER A N 1
ATOM 709 C CA . SER A 1 84 ? -6.424 9.857 -6.251 1.00 86.94 84 SER A CA 1
ATOM 710 C C . SER A 1 84 ? -6.069 11.165 -5.528 1.00 86.94 84 SER A C 1
ATOM 712 O O . SER A 1 84 ? -6.940 11.821 -4.941 1.00 86.94 84 SER A O 1
ATOM 714 N N . LYS A 1 85 ? -4.810 11.603 -5.668 1.00 83.94 85 LYS A N 1
ATOM 715 C CA . LYS A 1 85 ? -4.276 12.844 -5.080 1.00 83.94 85 LYS A CA 1
ATOM 716 C C . LYS A 1 85 ? -5.118 14.073 -5.440 1.00 83.94 85 LYS A C 1
ATOM 718 O O . LYS A 1 85 ? -5.405 14.880 -4.565 1.00 83.94 85 LYS A O 1
ATOM 723 N N . GLY A 1 86 ? -5.628 14.160 -6.673 1.00 83.00 86 GLY A N 1
ATOM 724 C CA . GLY A 1 86 ? -6.485 15.274 -7.109 1.00 83.00 86 GLY A CA 1
ATOM 725 C C . GLY A 1 86 ? -7.832 15.385 -6.377 1.00 83.00 86 GLY A C 1
ATOM 726 O O . GLY A 1 86 ? -8.421 16.457 -6.344 1.00 83.00 86 GLY A O 1
ATOM 727 N N . ARG A 1 87 ? -8.324 14.300 -5.760 1.00 79.50 87 ARG A N 1
ATOM 728 C CA . ARG A 1 87 ? -9.576 14.308 -4.977 1.00 79.50 87 ARG A CA 1
ATOM 729 C C . ARG A 1 87 ? -9.329 14.441 -3.479 1.00 79.50 87 ARG A C 1
ATOM 731 O O . ARG A 1 87 ? -10.157 15.003 -2.772 1.00 79.50 87 ARG A O 1
ATOM 738 N N . MET A 1 88 ? -8.231 13.869 -2.992 1.00 81.25 88 MET A N 1
ATOM 739 C CA . MET A 1 88 ? -7.953 13.746 -1.558 1.00 81.25 88 MET A CA 1
ATOM 740 C C . MET A 1 88 ? -6.993 14.813 -1.030 1.00 81.25 88 MET A C 1
ATOM 742 O O . MET A 1 88 ? -6.982 15.070 0.172 1.00 81.25 88 MET A O 1
ATOM 746 N N . GLY A 1 89 ? -6.212 15.438 -1.909 1.00 84.94 89 GLY A N 1
ATOM 747 C CA . GLY A 1 89 ? -4.993 16.150 -1.545 1.00 84.94 89 GLY A CA 1
ATOM 748 C C . GLY A 1 89 ? -3.818 15.183 -1.393 1.00 84.94 89 GLY A C 1
ATOM 749 O O . GLY A 1 89 ? -4.001 14.015 -1.039 1.00 84.94 89 GLY A O 1
ATOM 750 N N . HIS A 1 90 ? -2.615 15.681 -1.672 1.00 86.00 90 HIS A N 1
ATOM 751 C CA . HIS A 1 90 ? -1.382 14.895 -1.671 1.00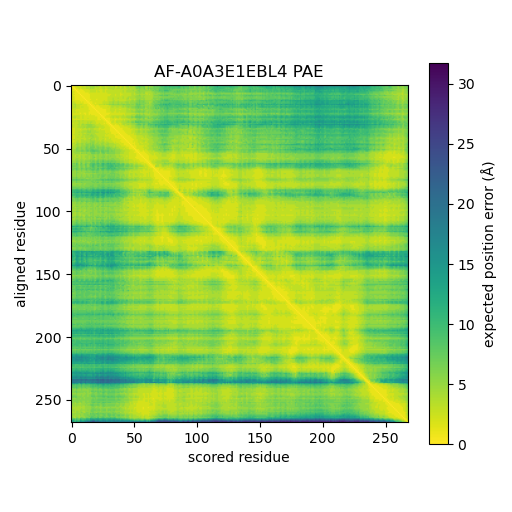 86.00 90 HIS A CA 1
ATOM 752 C C . HIS A 1 90 ? -1.136 14.210 -0.317 1.00 86.00 90 HIS A C 1
ATOM 754 O O . HIS A 1 90 ? -1.193 12.986 -0.220 1.00 86.00 90 HIS A O 1
ATOM 760 N N . ASP A 1 91 ? -0.986 14.994 0.750 1.00 85.50 91 ASP A N 1
ATOM 761 C CA . ASP A 1 91 ? -0.565 14.482 2.062 1.00 85.50 91 ASP A CA 1
ATOM 762 C C . ASP A 1 91 ? -1.592 13.540 2.687 1.00 85.50 91 ASP A C 1
ATOM 764 O O . ASP A 1 91 ? -1.252 12.535 3.308 1.00 85.50 91 ASP A O 1
ATOM 768 N N . LYS A 1 92 ? -2.879 13.827 2.476 1.00 87.25 92 LYS A N 1
ATOM 769 C CA . LYS A 1 92 ? -3.981 13.002 2.982 1.00 87.25 92 LYS A CA 1
ATOM 770 C C . LYS A 1 92 ? -4.068 11.670 2.244 1.00 87.25 92 LYS A C 1
ATOM 772 O O . LYS A 1 92 ? -4.417 10.665 2.860 1.00 87.25 92 LYS A O 1
ATOM 777 N N . SER A 1 93 ? -3.767 11.665 0.943 1.00 89.19 93 SER A N 1
ATOM 778 C CA . SER A 1 93 ? -3.661 10.435 0.161 1.00 89.19 93 SER A CA 1
ATOM 779 C C . SER A 1 93 ? -2.491 9.582 0.644 1.00 89.19 93 SER A C 1
ATOM 781 O O . SER A 1 93 ? -2.695 8.413 0.961 1.00 89.19 93 SER A O 1
ATOM 783 N N . ASN A 1 94 ? -1.310 10.187 0.804 1.00 89.00 94 ASN A N 1
ATOM 784 C CA . ASN A 1 94 ? -0.115 9.502 1.293 1.00 89.00 94 ASN A CA 1
ATOM 785 C C . ASN A 1 94 ? -0.352 8.903 2.684 1.00 89.00 94 ASN A C 1
ATOM 787 O O . ASN A 1 94 ? -0.180 7.704 2.879 1.00 89.00 94 ASN A O 1
ATOM 791 N N . LEU A 1 95 ? -0.866 9.695 3.629 1.00 87.44 95 LEU A N 1
ATOM 792 C CA . LEU A 1 95 ? -1.138 9.225 4.986 1.00 87.44 95 LEU A CA 1
ATOM 793 C C . LEU A 1 95 ? -2.180 8.096 5.022 1.00 87.44 95 LEU A C 1
ATOM 795 O O . LEU A 1 95 ? -2.009 7.118 5.750 1.00 87.44 95 LEU A O 1
ATOM 799 N N . PHE A 1 96 ? -3.255 8.203 4.234 1.00 90.00 96 PHE A N 1
ATOM 800 C CA . PHE A 1 96 ? -4.268 7.150 4.165 1.00 90.00 96 PHE A CA 1
ATOM 801 C C . PHE A 1 96 ? -3.747 5.885 3.467 1.00 90.00 96 PHE A C 1
ATOM 803 O O . PHE A 1 96 ? -4.054 4.778 3.905 1.00 90.00 96 PHE A O 1
ATOM 810 N N . GLY A 1 97 ? -2.924 6.028 2.427 1.00 91.12 97 GLY A N 1
ATOM 811 C CA . GLY A 1 97 ? -2.267 4.908 1.759 1.00 91.12 97 GLY A CA 1
ATOM 812 C C . GLY A 1 97 ? -1.283 4.182 2.673 1.00 91.12 97 GLY A C 1
ATOM 813 O O . GLY A 1 97 ? -1.372 2.963 2.799 1.00 91.12 97 GLY A O 1
ATOM 814 N N . SER A 1 98 ? -0.432 4.913 3.400 1.00 88.19 98 SER A N 1
ATOM 815 C CA . SER A 1 98 ? 0.457 4.335 4.414 1.00 88.19 98 SER A CA 1
ATOM 816 C C . SER A 1 98 ? -0.326 3.586 5.492 1.00 88.19 98 SER A C 1
ATOM 818 O O . SER A 1 98 ? 0.044 2.471 5.846 1.00 88.19 98 SER A O 1
ATOM 820 N N . LEU A 1 99 ? -1.454 4.138 5.959 1.00 88.94 99 LEU A N 1
ATOM 821 C CA . LEU A 1 99 ? -2.332 3.448 6.908 1.00 88.94 99 LEU A CA 1
ATOM 822 C C . LEU A 1 99 ? -2.870 2.128 6.335 1.00 88.94 99 LEU A C 1
ATOM 824 O O . LEU A 1 99 ? -2.868 1.119 7.036 1.00 88.94 99 LEU A O 1
ATOM 828 N N . LEU A 1 100 ? -3.328 2.116 5.079 1.00 92.19 100 LEU A N 1
ATOM 829 C CA . LEU A 1 100 ? -3.817 0.896 4.430 1.00 92.19 100 LEU A CA 1
ATOM 830 C C . LEU A 1 100 ? -2.712 -0.156 4.311 1.00 92.19 100 LEU A C 1
ATOM 832 O O . LEU A 1 100 ? -2.943 -1.308 4.671 1.00 92.19 100 LEU A O 1
ATOM 836 N N . VAL A 1 101 ? -1.517 0.234 3.866 1.00 90.25 101 VAL A N 1
ATOM 837 C CA . VAL A 1 101 ? -0.361 -0.668 3.772 1.00 90.25 101 VAL A CA 1
ATOM 838 C C . VAL A 1 101 ? -0.033 -1.274 5.137 1.00 90.25 101 VAL A C 1
ATOM 840 O O . VAL A 1 101 ? 0.063 -2.495 5.246 1.00 90.25 101 VAL A O 1
ATOM 843 N N . SER A 1 102 ? 0.051 -0.458 6.193 1.00 88.88 102 SER A N 1
ATOM 844 C CA . SER A 1 102 ? 0.275 -0.951 7.558 1.00 88.88 102 SER A CA 1
ATOM 845 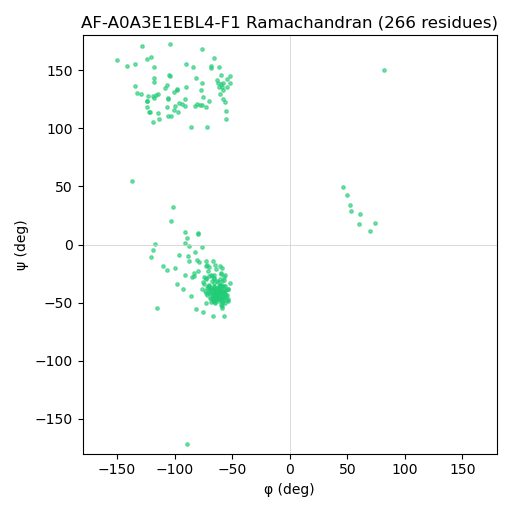C C . SER A 1 102 ? -0.819 -1.916 8.018 1.00 88.88 102 SER A C 1
ATOM 847 O O . SER A 1 102 ? -0.535 -2.898 8.693 1.00 88.88 102 SER A O 1
ATOM 849 N N . GLN A 1 103 ? -2.077 -1.697 7.634 1.00 91.00 103 GLN A N 1
ATOM 850 C CA . GLN A 1 103 ? -3.155 -2.631 7.963 1.00 91.00 103 GLN A CA 1
ATOM 851 C C . GLN A 1 103 ? -3.022 -3.971 7.222 1.00 91.00 103 GLN A C 1
ATOM 853 O O . GLN A 1 103 ? -3.275 -5.015 7.821 1.00 91.00 103 GLN A O 1
ATOM 858 N N . PHE A 1 104 ? -2.595 -3.972 5.953 1.00 92.19 104 PHE A N 1
ATOM 859 C CA . PHE A 1 104 ? -2.270 -5.209 5.228 1.00 92.19 104 PHE A CA 1
ATOM 860 C C . PHE A 1 104 ? -1.073 -5.935 5.846 1.00 92.19 104 PHE A C 1
ATOM 862 O O . PHE A 1 104 ? -1.117 -7.156 5.980 1.00 92.19 104 PHE A O 1
ATOM 869 N N . GLN A 1 105 ? -0.051 -5.198 6.285 1.00 88.75 105 GLN A N 1
ATOM 870 C CA . GLN A 1 105 ? 1.084 -5.754 7.020 1.00 88.75 105 GLN A CA 1
ATOM 871 C C . GLN A 1 105 ? 0.632 -6.454 8.302 1.00 88.75 105 GLN A C 1
ATOM 873 O O . GLN A 1 105 ? 0.910 -7.635 8.490 1.00 88.75 105 GLN A O 1
ATOM 878 N N . LEU A 1 106 ? -0.109 -5.750 9.163 1.00 90.19 106 LEU A N 1
ATOM 879 C CA . LEU A 1 106 ? -0.593 -6.294 10.432 1.00 90.19 106 LEU A CA 1
ATOM 880 C C . LEU A 1 106 ? -1.498 -7.511 10.214 1.00 90.19 106 LEU A C 1
ATOM 882 O O . LEU A 1 106 ? -1.377 -8.509 10.921 1.00 90.19 106 LEU A O 1
ATOM 886 N N . ALA A 1 107 ? -2.375 -7.461 9.209 1.00 92.12 107 ALA A N 1
ATOM 887 C CA . ALA A 1 107 ? -3.231 -8.587 8.854 1.00 92.12 107 ALA A CA 1
ATOM 888 C C . ALA A 1 107 ? -2.435 -9.794 8.334 1.00 92.12 107 ALA A C 1
ATOM 890 O O . ALA A 1 107 ? -2.794 -10.929 8.642 1.00 92.12 107 ALA A O 1
ATOM 891 N N . ALA A 1 108 ? -1.351 -9.568 7.588 1.00 91.50 108 ALA A N 1
ATOM 892 C CA . ALA A 1 108 ? -0.445 -10.628 7.167 1.00 91.50 108 ALA A CA 1
ATOM 893 C C . ALA A 1 108 ? 0.290 -11.241 8.369 1.00 91.50 108 ALA A C 1
ATOM 895 O O . ALA A 1 108 ? 0.259 -12.457 8.539 1.00 91.50 108 ALA A O 1
ATOM 896 N N . MET A 1 109 ? 0.868 -10.411 9.242 1.00 89.56 109 MET A N 1
ATOM 897 C CA . MET A 1 109 ? 1.585 -10.856 10.443 1.00 89.56 109 MET A CA 1
ATOM 898 C C . MET A 1 109 ? 0.687 -11.638 11.407 1.00 89.56 109 MET A C 1
ATOM 900 O O . MET A 1 109 ? 1.125 -12.629 11.984 1.00 89.56 109 MET A O 1
ATOM 904 N N . ALA A 1 110 ? -0.590 -11.263 11.535 1.00 90.44 110 ALA A N 1
ATOM 905 C CA . ALA A 1 110 ? -1.563 -11.981 12.365 1.00 90.44 110 ALA A CA 1
ATOM 906 C C . ALA A 1 110 ? -1.785 -13.446 11.929 1.00 90.44 110 ALA A C 1
ATOM 908 O O . ALA A 1 110 ? -2.257 -14.271 12.717 1.00 90.44 110 ALA A O 1
ATOM 909 N N . ARG A 1 111 ? -1.413 -13.800 10.690 1.00 90.38 111 ARG A N 1
ATOM 910 C CA . ARG A 1 111 ? -1.442 -15.181 10.181 1.00 90.38 111 ARG A CA 1
ATOM 911 C C . ARG A 1 111 ? -0.292 -16.044 10.699 1.00 90.38 111 ARG A C 1
ATOM 913 O O . ARG A 1 111 ? -0.263 -17.228 10.371 1.00 90.38 111 ARG A O 1
ATOM 920 N N . SER A 1 112 ? 0.631 -15.494 11.494 1.00 87.81 112 SER A N 1
ATOM 921 C CA . SER A 1 112 ? 1.695 -16.252 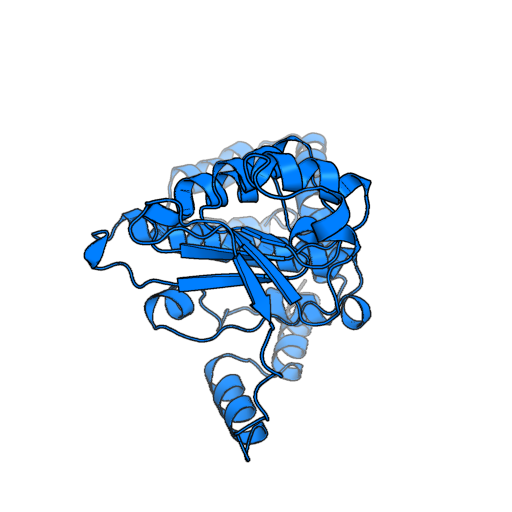12.171 1.00 87.81 112 SER A CA 1
ATOM 922 C C . SER A 1 112 ? 1.153 -17.443 12.966 1.00 87.81 112 SER A C 1
ATOM 924 O O . SER A 1 112 ? 1.788 -18.489 13.006 1.00 87.81 112 SER A O 1
ATOM 926 N N . SER A 1 113 ? -0.055 -17.300 13.516 1.00 87.62 113 SER A N 1
ATOM 927 C CA . SER A 1 113 ? -0.793 -18.335 14.249 1.00 87.62 113 SER A CA 1
ATOM 928 C C . SER A 1 113 ? -1.248 -19.533 13.405 1.00 87.62 113 SER A C 1
ATOM 930 O O . SER A 1 113 ? -1.642 -20.548 13.972 1.00 87.62 113 SER A O 1
ATOM 932 N N . ARG A 1 114 ? -1.218 -19.434 12.070 1.00 89.31 114 ARG A N 1
ATOM 933 C CA . ARG A 1 114 ? -1.623 -20.510 11.152 1.00 89.31 114 ARG A CA 1
ATOM 934 C C . ARG A 1 114 ? -0.402 -21.180 10.521 1.00 89.31 114 ARG A C 1
ATOM 936 O O . ARG A 1 114 ? 0.549 -20.453 10.211 1.00 89.31 114 ARG A O 1
ATOM 943 N N . PRO A 1 115 ? -0.433 -22.495 10.253 1.00 90.88 115 PRO A N 1
ATOM 944 C CA . PRO A 1 115 ? 0.560 -23.172 9.415 1.00 90.88 115 PRO A CA 1
ATOM 945 C C . PRO A 1 115 ? 0.752 -22.477 8.054 1.00 90.88 115 PRO A C 1
ATOM 947 O O . PRO A 1 115 ? -0.183 -21.887 7.512 1.00 90.88 115 PRO A O 1
ATOM 950 N N . GLU A 1 116 ? 1.973 -22.473 7.509 1.00 88.06 116 GLU A N 1
ATOM 951 C CA . GLU A 1 116 ? 2.315 -21.706 6.294 1.00 88.06 116 GLU A CA 1
ATOM 952 C C . GLU A 1 116 ? 1.592 -22.190 5.024 1.00 88.06 116 GLU A C 1
ATOM 954 O O . GLU A 1 116 ? 1.323 -21.405 4.108 1.00 88.06 116 GLU A O 1
ATOM 959 N N . ASP A 1 117 ? 1.275 -23.475 4.968 1.00 89.75 117 ASP A N 1
ATOM 960 C CA . ASP A 1 117 ? 0.519 -24.154 3.919 1.00 89.75 117 ASP A CA 1
ATOM 961 C C . ASP A 1 117 ? -0.979 -23.809 3.941 1.00 89.75 117 ASP A C 1
ATOM 963 O O . ASP A 1 117 ? -1.606 -23.728 2.885 1.00 89.75 117 ASP A O 1
ATOM 967 N N . GLU A 1 118 ? -1.535 -23.487 5.110 1.00 90.62 118 GLU A N 1
ATOM 968 C CA . GLU A 1 118 ? -2.920 -23.015 5.251 1.00 90.62 118 GLU A CA 1
ATOM 969 C C . GLU A 1 118 ? -3.090 -21.519 4.929 1.00 90.62 118 GLU A C 1
ATOM 971 O O . GLU A 1 118 ? -4.209 -21.011 4.768 1.00 90.62 118 GLU A O 1
ATOM 976 N N . ARG A 1 119 ? -1.989 -20.764 4.838 1.00 92.75 119 ARG A N 1
ATOM 977 C CA . ARG A 1 119 ? -2.033 -19.323 4.557 1.00 92.75 119 ARG A CA 1
ATOM 978 C C . ARG A 1 119 ? -2.404 -19.084 3.094 1.00 92.75 119 ARG A C 1
ATOM 980 O O . ARG A 1 119 ? -1.665 -19.414 2.172 1.00 92.75 119 ARG A O 1
ATOM 987 N N . VAL A 1 120 ? -3.534 -18.414 2.876 1.00 92.69 120 VAL A N 1
ATOM 988 C CA . VAL A 1 120 ? -3.983 -18.032 1.532 1.00 92.69 120 VAL A CA 1
ATOM 989 C C . VAL A 1 120 ? -3.075 -16.934 0.952 1.00 92.69 120 VAL A C 1
ATOM 991 O O . VAL A 1 120 ? -2.981 -15.855 1.559 1.00 92.69 120 VAL A O 1
ATOM 994 N N . PRO A 1 121 ? -2.459 -17.159 -0.230 1.00 93.69 121 PRO A N 1
ATOM 995 C CA . PRO A 1 121 ? -1.682 -16.137 -0.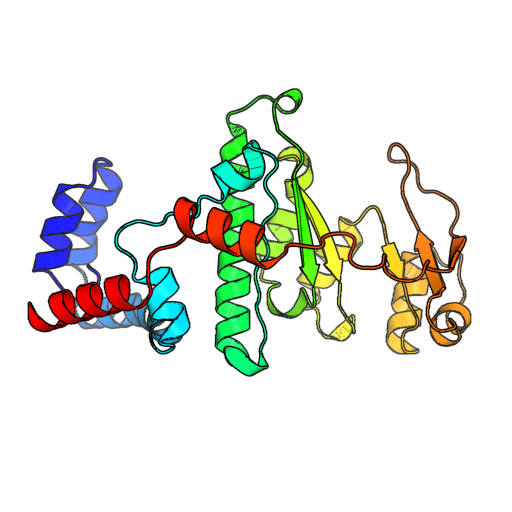918 1.00 93.69 121 PRO A CA 1
ATOM 996 C C . PRO A 1 121 ? -2.507 -14.897 -1.233 1.00 93.69 121 PRO A C 1
ATOM 998 O O . PRO A 1 121 ? -3.638 -14.992 -1.717 1.00 93.69 121 PRO A O 1
ATOM 1001 N N . PHE A 1 122 ? -1.927 -13.729 -0.976 1.00 95.38 122 PHE A N 1
ATOM 1002 C CA . PHE A 1 122 ? -2.539 -12.446 -1.283 1.00 95.38 122 PHE A CA 1
ATOM 1003 C C . PHE A 1 122 ? -1.541 -11.536 -1.995 1.00 95.38 122 PHE A C 1
ATOM 1005 O O . PHE A 1 122 ? -0.419 -11.369 -1.527 1.00 95.38 122 PHE A O 1
ATOM 1012 N N . LEU A 1 123 ? -1.959 -10.941 -3.113 1.00 95.50 123 LEU A N 1
ATOM 1013 C CA . LEU A 1 123 ? -1.155 -10.001 -3.889 1.00 95.50 123 LEU A CA 1
ATOM 1014 C C . LEU A 1 123 ? -1.565 -8.566 -3.549 1.00 95.50 123 LEU A C 1
ATOM 1016 O O . LEU A 1 123 ? -2.709 -8.174 -3.786 1.00 95.50 123 LEU A O 1
ATOM 1020 N N . LEU A 1 124 ? -0.622 -7.782 -3.034 1.00 94.56 124 LEU A N 1
ATOM 1021 C CA . LEU A 1 124 ? -0.776 -6.351 -2.816 1.00 94.56 124 LEU A CA 1
ATOM 1022 C C . LEU A 1 124 ? 0.032 -5.591 -3.872 1.00 94.56 124 LEU A C 1
ATOM 1024 O O . LEU A 1 124 ? 1.262 -5.596 -3.862 1.00 94.56 124 LEU A O 1
ATOM 1028 N N . VAL A 1 125 ? -0.685 -4.933 -4.781 1.00 95.69 125 VAL A N 1
ATOM 1029 C CA . VAL A 1 125 ? -0.103 -4.053 -5.798 1.00 95.69 125 VAL A CA 1
ATOM 1030 C C . VAL A 1 125 ? -0.166 -2.618 -5.286 1.00 95.69 125 VAL A C 1
ATOM 1032 O O . VAL A 1 125 ? -1.252 -2.127 -4.969 1.00 95.69 125 VAL A O 1
ATOM 1035 N N . VAL A 1 126 ? 0.985 -1.960 -5.192 1.00 94.12 126 VAL A N 1
ATOM 1036 C CA . VAL A 1 126 ? 1.108 -0.584 -4.707 1.00 94.12 126 VAL A CA 1
ATOM 1037 C C . VAL A 1 126 ? 1.693 0.268 -5.821 1.00 94.12 126 VAL A C 1
ATOM 1039 O O . VAL A 1 126 ? 2.883 0.177 -6.121 1.00 94.12 126 VAL A O 1
ATOM 1042 N N . ASP A 1 127 ? 0.831 1.080 -6.428 1.00 93.12 127 ASP A N 1
ATOM 1043 C CA . ASP A 1 127 ? 1.249 2.045 -7.436 1.00 93.12 127 ASP A CA 1
ATOM 1044 C C . ASP A 1 127 ? 1.816 3.307 -6.796 1.00 93.12 127 ASP A C 1
ATOM 1046 O O . ASP A 1 127 ? 1.330 3.742 -5.750 1.00 93.12 127 ASP A O 1
ATOM 1050 N N . GLU A 1 128 ? 2.845 3.876 -7.417 1.00 91.56 128 GLU A N 1
ATOM 1051 C CA . GLU A 1 128 ? 3.625 4.995 -6.885 1.00 91.56 128 GLU A CA 1
ATOM 1052 C C . GLU A 1 128 ? 4.022 4.781 -5.410 1.00 91.56 128 GLU A C 1
ATOM 1054 O O . GLU A 1 128 ? 3.797 5.645 -4.546 1.00 91.56 128 GLU A O 1
ATOM 1059 N N . PHE A 1 129 ? 4.572 3.596 -5.109 1.00 92.12 129 PHE A N 1
ATOM 1060 C CA . PHE A 1 129 ? 4.765 3.107 -3.740 1.00 92.12 129 PHE A CA 1
ATOM 1061 C C . PHE A 1 129 ? 5.650 4.009 -2.876 1.00 92.12 129 PHE A C 1
ATOM 1063 O O . PHE A 1 129 ? 5.475 4.029 -1.658 1.00 92.12 129 PHE A O 1
ATOM 1070 N N . GLN A 1 130 ? 6.545 4.794 -3.480 1.00 90.19 130 GLN A N 1
ATOM 1071 C CA . GLN A 1 130 ? 7.396 5.767 -2.795 1.00 90.19 130 GLN A CA 1
ATOM 1072 C C . GLN A 1 130 ? 6.588 6.781 -1.970 1.00 90.19 130 GLN A C 1
ATOM 1074 O O . GLN A 1 130 ? 7.057 7.266 -0.947 1.00 90.19 130 GLN A O 1
ATOM 1079 N N . ASN A 1 131 ? 5.331 7.046 -2.349 1.00 88.38 131 ASN A N 1
ATOM 1080 C CA . ASN A 1 131 ? 4.429 7.915 -1.586 1.00 88.38 131 ASN A CA 1
ATOM 1081 C C . ASN A 1 131 ? 3.959 7.308 -0.258 1.00 88.38 131 ASN A C 1
ATOM 1083 O O . ASN A 1 131 ? 3.465 8.030 0.607 1.00 88.38 131 ASN A O 1
ATOM 1087 N N . PHE A 1 132 ? 4.064 5.987 -0.121 1.00 86.50 132 PHE A N 1
ATOM 1088 C CA . PHE A 1 132 ? 3.583 5.219 1.027 1.00 86.50 132 PHE A CA 1
ATOM 1089 C C . PHE A 1 132 ? 4.713 4.475 1.748 1.00 86.50 132 PHE A C 1
ATOM 1091 O O . PHE A 1 132 ? 4.466 3.853 2.786 1.00 86.50 132 PHE A O 1
ATOM 1098 N N . ALA A 1 133 ? 5.928 4.530 1.197 1.00 81.75 133 ALA A N 1
ATOM 1099 C CA . ALA A 1 133 ? 7.096 3.820 1.675 1.00 81.75 133 ALA A CA 1
ATOM 1100 C C . ALA A 1 133 ? 7.588 4.447 2.987 1.00 81.75 133 ALA A C 1
ATOM 1102 O O . ALA A 1 133 ? 8.218 5.500 3.021 1.00 81.75 133 ALA A O 1
ATOM 1103 N N . THR A 1 134 ? 7.242 3.793 4.090 1.00 77.19 134 THR A N 1
ATOM 1104 C CA . THR A 1 134 ? 7.724 4.110 5.438 1.00 77.19 134 THR A CA 1
ATOM 1105 C C . THR A 1 134 ? 8.774 3.083 5.856 1.00 77.19 134 THR A C 1
ATOM 1107 O O . THR A 1 134 ? 8.949 2.071 5.184 1.00 77.19 134 THR A O 1
ATOM 1110 N N . GLU A 1 135 ? 9.449 3.273 6.988 1.00 74.88 135 GLU A N 1
ATOM 1111 C CA . GLU A 1 135 ? 10.349 2.238 7.525 1.00 74.88 135 GLU A CA 1
ATOM 1112 C C . GLU A 1 135 ? 9.620 0.915 7.806 1.00 74.88 135 GLU A C 1
ATOM 1114 O O . GLU A 1 135 ? 10.172 -0.148 7.571 1.00 74.88 135 GLU A O 1
ATOM 1119 N N . ALA A 1 136 ? 8.335 0.940 8.176 1.00 69.50 136 ALA A N 1
ATOM 1120 C CA . ALA A 1 136 ? 7.545 -0.289 8.301 1.00 69.50 136 ALA A CA 1
ATOM 1121 C C . ALA A 1 136 ? 7.450 -1.075 6.972 1.00 69.50 136 ALA A C 1
ATOM 1123 O O . ALA A 1 136 ? 7.268 -2.295 6.970 1.00 69.50 136 ALA A O 1
ATOM 1124 N N . PHE A 1 137 ? 7.617 -0.381 5.839 1.00 78.19 137 PHE A N 1
ATOM 1125 C CA . PHE A 1 137 ? 7.648 -0.970 4.505 1.00 78.19 137 PHE A CA 1
ATOM 1126 C C . PHE A 1 137 ? 8.924 -1.801 4.258 1.00 78.19 137 PHE A C 1
ATOM 1128 O O . PHE A 1 137 ? 8.909 -2.749 3.475 1.00 78.19 137 PHE A O 1
ATOM 1135 N N . THR A 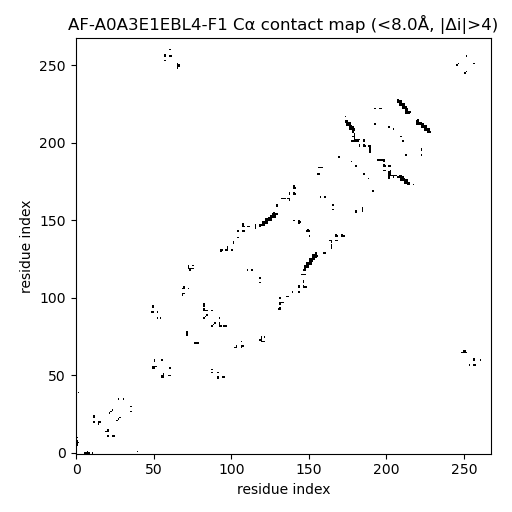1 138 ? 10.041 -1.502 4.925 1.00 80.81 138 THR A N 1
ATOM 1136 C CA . THR A 1 138 ? 11.256 -2.321 4.782 1.00 80.81 138 THR A CA 1
ATOM 1137 C C . THR A 1 138 ? 11.092 -3.655 5.510 1.00 80.81 138 THR A C 1
ATOM 1139 O O . THR A 1 138 ? 11.415 -4.701 4.949 1.00 80.81 138 THR A O 1
ATOM 1142 N N . SER A 1 139 ? 10.481 -3.647 6.701 1.00 78.31 139 SER A N 1
ATOM 1143 C CA . SER A 1 139 ? 10.164 -4.867 7.455 1.00 78.31 139 SER A CA 1
ATOM 1144 C C . SER A 1 139 ? 9.202 -5.781 6.694 1.00 78.31 139 SER A C 1
ATOM 1146 O O . SER A 1 139 ? 9.428 -6.987 6.615 1.00 78.31 139 SER A O 1
ATOM 1148 N N . ILE A 1 140 ? 8.146 -5.227 6.079 1.00 82.62 140 ILE A N 1
ATOM 1149 C CA . ILE A 1 140 ? 7.226 -6.044 5.272 1.00 82.62 140 ILE A CA 1
ATOM 1150 C C . ILE A 1 140 ? 7.938 -6.633 4.048 1.00 82.62 140 ILE A C 1
ATOM 1152 O O . ILE A 1 140 ? 7.702 -7.793 3.742 1.00 82.62 140 ILE A O 1
ATOM 1156 N N . LEU A 1 141 ? 8.842 -5.906 3.381 1.00 83.25 141 LEU A N 1
ATOM 1157 C CA . LEU A 1 141 ? 9.584 -6.442 2.232 1.00 83.25 141 LEU A CA 1
ATOM 1158 C C . LEU A 1 141 ? 10.449 -7.652 2.605 1.00 83.25 141 LEU A C 1
ATOM 1160 O O . LEU A 1 141 ? 10.483 -8.621 1.850 1.00 83.25 141 LEU A O 1
ATOM 1164 N N . ALA A 1 142 ? 11.076 -7.622 3.780 1.00 82.50 142 ALA A N 1
ATOM 1165 C CA . ALA A 1 142 ? 11.909 -8.718 4.267 1.00 82.50 142 ALA A CA 1
ATOM 1166 C C . ALA A 1 142 ? 11.100 -9.929 4.774 1.00 82.50 142 ALA A C 1
ATOM 1168 O O . ALA A 1 142 ? 11.539 -11.074 4.659 1.00 82.50 142 ALA A O 1
ATOM 1169 N N . GLU A 1 143 ? 9.910 -9.710 5.346 1.00 83.56 143 GLU A N 1
ATOM 1170 C CA . GLU A 1 143 ? 9.174 -10.762 6.066 1.00 83.56 143 GLU A CA 1
ATOM 1171 C C . GLU A 1 143 ? 7.904 -11.264 5.364 1.00 83.56 143 GLU A C 1
ATOM 1173 O O . GLU A 1 143 ? 7.426 -12.361 5.672 1.00 83.56 143 GLU A O 1
ATOM 1178 N N . ALA A 1 144 ? 7.344 -10.510 4.411 1.00 81.50 144 ALA A N 1
ATOM 1179 C CA . ALA A 1 144 ? 6.028 -10.781 3.820 1.00 81.50 144 ALA A CA 1
ATOM 1180 C C . ALA A 1 144 ? 5.900 -12.172 3.192 1.00 81.50 144 ALA A C 1
ATOM 1182 O O . ALA A 1 144 ? 4.815 -12.764 3.234 1.00 81.50 144 ALA A O 1
ATOM 1183 N N . ARG A 1 145 ? 7.008 -12.723 2.674 1.00 82.38 145 ARG A N 1
ATOM 1184 C CA . ARG A 1 145 ? 7.055 -14.065 2.078 1.00 82.38 145 ARG A CA 1
ATOM 1185 C C . ARG A 1 145 ? 6.544 -15.132 3.047 1.00 82.38 145 ARG A C 1
ATOM 1187 O O . ARG A 1 145 ? 5.707 -15.941 2.651 1.00 82.38 145 ARG A O 1
ATOM 1194 N N . LYS A 1 146 ? 6.956 -15.072 4.322 1.00 86.31 146 LYS A N 1
ATOM 1195 C CA . LYS A 1 146 ? 6.514 -16.006 5.376 1.00 86.31 146 LYS A CA 1
ATOM 1196 C C . LYS A 1 146 ? 4.995 -15.947 5.554 1.00 86.31 146 LYS A C 1
ATOM 1198 O O . LYS A 1 146 ? 4.347 -16.959 5.786 1.00 86.31 146 LYS A O 1
ATOM 1203 N N . TYR A 1 147 ? 4.390 -14.775 5.387 1.00 89.62 147 TYR A N 1
ATOM 1204 C CA . TYR A 1 147 ? 2.956 -14.554 5.591 1.00 89.62 147 TYR A CA 1
ATOM 1205 C C . TYR A 1 147 ? 2.098 -14.746 4.328 1.00 89.62 147 TYR A C 1
ATOM 1207 O O . TYR A 1 147 ? 0.908 -14.401 4.334 1.00 89.62 147 TYR A O 1
ATOM 1215 N N . ARG A 1 148 ? 2.683 -15.296 3.250 1.00 91.25 148 ARG A N 1
ATOM 1216 C CA . ARG A 1 148 ? 2.053 -15.446 1.924 1.00 91.25 148 ARG A CA 1
ATOM 1217 C C . ARG A 1 148 ? 1.473 -14.124 1.397 1.00 91.25 148 ARG A C 1
ATOM 1219 O O . ARG A 1 148 ? 0.437 -14.111 0.729 1.00 91.25 148 ARG A O 1
ATOM 1226 N N . LEU A 1 149 ? 2.127 -13.007 1.715 1.00 92.50 149 LEU A N 1
ATOM 1227 C CA . LEU A 1 149 ? 1.827 -11.699 1.147 1.00 92.50 149 LEU A CA 1
ATOM 1228 C C . LEU A 1 149 ? 2.860 -11.404 0.055 1.00 92.50 149 LEU A C 1
ATOM 1230 O O . LEU A 1 149 ? 4.051 -11.293 0.325 1.00 92.50 149 LEU A O 1
ATOM 1234 N N . THR A 1 150 ? 2.401 -11.291 -1.185 1.00 92.12 150 THR A N 1
ATOM 1235 C CA . THR A 1 150 ? 3.235 -10.918 -2.330 1.00 92.12 150 THR A CA 1
ATOM 1236 C C . THR A 1 150 ? 3.055 -9.435 -2.604 1.00 92.12 150 THR A C 1
ATOM 1238 O O . THR A 1 150 ? 1.927 -8.944 -2.642 1.00 92.12 150 THR A O 1
ATOM 1241 N N . LEU A 1 151 ? 4.161 -8.726 -2.809 1.00 92.62 151 LEU A N 1
ATOM 1242 C CA . LEU A 1 151 ? 4.160 -7.303 -3.124 1.00 92.62 151 LEU A CA 1
ATOM 1243 C C . LEU A 1 151 ? 4.508 -7.098 -4.599 1.00 92.62 151 LEU A C 1
ATOM 1245 O O . LEU A 1 151 ? 5.429 -7.719 -5.125 1.00 92.62 151 LEU A O 1
ATOM 1249 N N . THR A 1 152 ? 3.784 -6.203 -5.262 1.00 94.62 152 THR A N 1
ATOM 1250 C CA . THR A 1 152 ? 4.182 -5.635 -6.554 1.00 94.62 152 THR A CA 1
ATOM 1251 C C . THR A 1 152 ? 4.216 -4.131 -6.397 1.00 94.62 152 THR A C 1
ATOM 1253 O O . THR A 1 152 ? 3.199 -3.517 -6.078 1.00 94.62 152 THR A O 1
ATOM 1256 N N . LEU A 1 153 ? 5.395 -3.553 -6.582 1.00 94.44 153 LEU A N 1
ATOM 1257 C CA . LEU A 1 153 ? 5.653 -2.142 -6.347 1.00 94.44 153 LEU A CA 1
ATOM 1258 C C . LEU A 1 153 ? 5.976 -1.470 -7.677 1.00 94.44 153 LEU A C 1
ATOM 1260 O O . LEU A 1 153 ? 6.845 -1.953 -8.403 1.00 94.44 153 LEU A O 1
ATOM 1264 N N . SER A 1 154 ? 5.308 -0.362 -7.986 1.00 94.69 154 SER A N 1
ATOM 1265 C CA . SER A 1 154 ? 5.682 0.509 -9.105 1.00 94.69 154 SER A CA 1
ATOM 1266 C C . SER A 1 154 ? 6.066 1.897 -8.608 1.00 94.69 154 SER A C 1
ATOM 1268 O O . SER A 1 154 ? 5.454 2.441 -7.692 1.00 94.69 154 SER A O 1
ATOM 1270 N N . HIS A 1 155 ? 7.107 2.452 -9.220 1.00 93.56 155 HIS A N 1
ATOM 1271 C CA . HIS A 1 155 ? 7.614 3.806 -8.999 1.00 93.56 155 HIS A CA 1
ATOM 1272 C C . HIS A 1 155 ? 8.240 4.315 -10.299 1.00 93.56 155 HIS A C 1
ATOM 1274 O O . HIS A 1 155 ? 8.590 3.508 -11.165 1.00 93.56 155 HIS A O 1
ATOM 1280 N N . GLN A 1 156 ? 8.357 5.636 -10.434 1.00 91.50 156 GLN A N 1
ATOM 1281 C CA . GLN A 1 156 ? 8.880 6.272 -11.647 1.00 91.50 156 GLN A CA 1
ATOM 1282 C C . GLN A 1 156 ? 10.385 6.532 -11.595 1.00 91.50 156 GLN A C 1
ATOM 1284 O O . GLN A 1 156 ? 11.046 6.371 -12.616 1.00 91.50 156 GLN A O 1
ATOM 1289 N N . TYR A 1 157 ? 10.903 6.923 -10.429 1.00 91.12 157 TYR A N 1
ATOM 1290 C CA . TYR A 1 157 ? 12.299 7.317 -10.254 1.00 91.12 157 TYR A CA 1
ATOM 1291 C C . TYR A 1 157 ? 12.883 6.670 -9.002 1.00 91.12 157 TYR A C 1
ATOM 1293 O O . TYR A 1 157 ? 12.237 6.653 -7.947 1.00 91.12 157 TYR A O 1
ATOM 1301 N N . ILE A 1 158 ? 14.107 6.150 -9.110 1.00 92.94 158 ILE A N 1
ATOM 1302 C CA . ILE A 1 158 ? 14.776 5.469 -7.991 1.00 92.94 158 ILE A CA 1
ATOM 1303 C C . ILE A 1 158 ? 15.223 6.488 -6.932 1.00 92.94 158 ILE A C 1
ATOM 1305 O O . ILE A 1 158 ? 15.249 6.174 -5.742 1.00 92.94 158 ILE A O 1
ATOM 1309 N N . ASP A 1 159 ? 15.539 7.716 -7.346 1.00 91.38 159 ASP A N 1
ATOM 1310 C CA . ASP A 1 159 ? 15.977 8.817 -6.477 1.00 91.38 159 ASP A CA 1
ATOM 1311 C C . ASP A 1 159 ? 14.911 9.294 -5.470 1.00 91.38 159 ASP A C 1
ATOM 1313 O O . ASP A 1 159 ? 15.248 9.901 -4.454 1.00 91.38 159 ASP A O 1
ATOM 1317 N N . GLN A 1 160 ? 13.637 8.964 -5.697 1.00 90.31 160 GLN A N 1
ATOM 1318 C CA . GLN A 1 160 ? 12.546 9.232 -4.759 1.00 90.31 160 GLN A CA 1
ATOM 1319 C C . GLN A 1 160 ? 12.579 8.316 -3.530 1.00 90.31 160 GLN A C 1
ATOM 1321 O O . GLN A 1 160 ? 11.875 8.571 -2.550 1.00 90.31 160 GLN A O 1
ATOM 1326 N N . LEU A 1 161 ? 13.363 7.237 -3.574 1.00 91.12 161 LEU A N 1
ATOM 1327 C CA . LEU A 1 161 ? 13.518 6.311 -2.463 1.00 91.12 161 LEU A CA 1
ATOM 1328 C C . LEU A 1 161 ? 14.668 6.756 -1.564 1.00 91.12 161 LEU A C 1
ATOM 1330 O O . LEU A 1 161 ? 15.771 7.056 -2.024 1.00 91.12 161 LEU A O 1
ATOM 1334 N N . THR A 1 162 ? 14.446 6.710 -0.251 1.00 90.50 162 THR A N 1
ATOM 1335 C CA . THR A 1 162 ? 15.553 6.844 0.698 1.00 90.50 162 THR A CA 1
ATOM 1336 C C . THR A 1 162 ? 16.551 5.695 0.499 1.00 90.50 162 THR A C 1
ATOM 1338 O O . THR A 1 162 ? 16.149 4.596 0.098 1.00 90.50 162 THR A O 1
ATOM 1341 N N . PRO A 1 163 ? 17.846 5.883 0.822 1.00 90.25 163 PRO A N 1
ATOM 1342 C CA . PRO A 1 163 ? 18.841 4.821 0.680 1.00 90.25 163 PRO A CA 1
ATOM 1343 C C . PRO A 1 163 ? 18.453 3.516 1.390 1.00 90.25 163 PRO A C 1
ATOM 1345 O O . PRO A 1 163 ? 18.664 2.440 0.839 1.00 90.25 163 PRO A O 1
ATOM 1348 N N . SER A 1 164 ? 17.830 3.600 2.572 1.00 89.06 164 SER A N 1
ATOM 1349 C CA . SER A 1 164 ? 17.369 2.431 3.330 1.00 89.06 164 SER A CA 1
ATOM 1350 C C . SER A 1 164 ? 16.252 1.665 2.616 1.00 89.06 164 SER A C 1
ATOM 1352 O O . SER A 1 164 ? 16.316 0.440 2.516 1.00 89.06 164 SER A O 1
ATOM 1354 N N . ILE A 1 165 ? 15.252 2.370 2.077 1.00 89.94 165 ILE A N 1
ATOM 1355 C CA . ILE A 1 165 ? 14.146 1.758 1.331 1.00 89.94 165 ILE A CA 1
ATOM 1356 C C . ILE A 1 165 ? 14.657 1.169 0.020 1.00 89.94 165 ILE A C 1
ATOM 1358 O O . ILE A 1 165 ? 14.296 0.046 -0.318 1.00 89.94 165 ILE A O 1
ATOM 1362 N N . ARG A 1 166 ? 15.531 1.886 -0.690 1.00 91.88 166 ARG A N 1
ATOM 1363 C CA . ARG A 1 166 ? 16.144 1.415 -1.934 1.00 91.88 166 ARG A CA 1
ATOM 1364 C C . ARG A 1 166 ? 16.874 0.086 -1.730 1.00 91.88 166 ARG A C 1
ATOM 1366 O O . ARG A 1 166 ? 16.601 -0.868 -2.453 1.00 91.88 166 ARG A O 1
ATOM 1373 N N . SER A 1 167 ? 17.735 0.002 -0.714 1.00 90.50 167 SER A N 1
ATOM 1374 C CA . SER A 1 167 ? 18.442 -1.239 -0.374 1.00 90.50 167 SER A CA 1
ATOM 1375 C C . SER A 1 167 ? 17.484 -2.357 0.040 1.00 90.50 167 SER A C 1
ATOM 1377 O O . SER A 1 167 ? 17.673 -3.504 -0.356 1.00 90.50 167 SER A O 1
ATOM 1379 N N . ALA A 1 168 ? 16.429 -2.039 0.797 1.00 90.25 168 ALA A N 1
ATOM 1380 C CA . ALA A 1 168 ? 15.426 -3.026 1.186 1.00 90.25 168 ALA A CA 1
ATOM 1381 C C . ALA A 1 168 ? 14.627 -3.557 -0.016 1.00 90.25 168 ALA A C 1
ATOM 1383 O O . ALA A 1 168 ? 14.311 -4.741 -0.053 1.00 90.25 168 ALA A O 1
ATOM 1384 N N . VAL A 1 169 ? 14.309 -2.710 -0.998 1.00 91.50 169 VAL A N 1
ATOM 1385 C CA . VAL A 1 169 ? 13.623 -3.128 -2.226 1.00 91.50 169 VAL A CA 1
ATOM 1386 C C . VAL A 1 169 ? 14.535 -4.039 -3.038 1.00 91.50 169 VAL A C 1
ATOM 1388 O O . VAL A 1 169 ? 14.198 -5.208 -3.208 1.00 91.50 169 VAL A O 1
ATOM 1391 N N . PHE A 1 170 ? 15.702 -3.561 -3.477 1.00 91.69 170 PHE A N 1
ATOM 1392 C CA . PHE A 1 170 ? 16.584 -4.347 -4.348 1.00 91.69 170 PHE A CA 1
ATOM 1393 C C . PHE A 1 170 ? 17.112 -5.624 -3.682 1.00 91.69 170 PHE A C 1
ATOM 1395 O O . PHE A 1 170 ? 17.235 -6.648 -4.344 1.00 91.69 170 PHE A O 1
ATOM 1402 N N . GLY A 1 171 ? 17.312 -5.618 -2.360 1.00 89.88 171 GLY A N 1
ATOM 1403 C CA . GLY A 1 171 ? 17.738 -6.807 -1.620 1.00 89.88 171 GLY A CA 1
ATOM 1404 C C . GLY A 1 171 ? 16.666 -7.890 -1.440 1.00 89.88 171 GLY A C 1
ATOM 1405 O O . GLY A 1 171 ? 17.019 -9.024 -1.130 1.00 89.88 171 GLY A O 1
ATOM 1406 N N . ASN A 1 172 ? 15.373 -7.575 -1.608 1.00 89.12 172 ASN A N 1
ATOM 1407 C CA . ASN A 1 172 ? 14.275 -8.519 -1.336 1.00 89.12 172 ASN A CA 1
ATOM 1408 C C . ASN A 1 172 ? 13.384 -8.824 -2.553 1.00 89.12 172 ASN A C 1
ATOM 1410 O O . ASN A 1 172 ? 12.560 -9.742 -2.490 1.00 89.12 172 ASN A O 1
ATOM 1414 N N . VAL A 1 173 ? 13.505 -8.084 -3.661 1.00 88.50 173 VAL A N 1
ATOM 1415 C CA . VAL A 1 173 ? 12.715 -8.354 -4.871 1.00 88.50 173 VAL A CA 1
ATOM 1416 C C . VAL A 1 173 ? 13.352 -9.465 -5.705 1.00 88.50 173 VAL A C 1
ATOM 1418 O O . VAL A 1 173 ? 14.463 -9.341 -6.202 1.00 88.50 173 VAL A O 1
ATOM 1421 N N . GLY A 1 174 ? 12.615 -10.561 -5.897 1.00 88.69 174 GLY A N 1
ATOM 1422 C CA . GLY A 1 174 ? 13.033 -11.645 -6.796 1.00 88.69 174 GLY A CA 1
ATOM 1423 C C . GLY A 1 174 ? 12.773 -11.353 -8.277 1.00 88.69 174 GLY A C 1
ATOM 1424 O O . GLY A 1 174 ? 13.425 -11.919 -9.146 1.00 88.69 174 GLY A O 1
ATOM 1425 N N . ASN A 1 175 ? 11.826 -10.458 -8.569 1.00 93.56 175 ASN A N 1
ATOM 1426 C CA . ASN A 1 175 ? 11.445 -10.083 -9.927 1.00 93.56 175 ASN A CA 1
ATOM 1427 C C . ASN A 1 175 ? 11.612 -8.576 -10.105 1.00 93.56 175 ASN A C 1
ATOM 1429 O O . ASN A 1 175 ? 11.039 -7.797 -9.340 1.00 93.56 175 ASN A O 1
ATOM 1433 N N . LEU A 1 176 ? 12.336 -8.179 -11.145 1.00 95.69 176 LEU A N 1
ATOM 1434 C CA . LEU A 1 176 ? 12.560 -6.792 -11.518 1.00 95.69 176 LEU A CA 1
ATOM 1435 C C . LEU A 1 176 ? 12.120 -6.584 -12.967 1.00 95.69 176 LEU A C 1
ATOM 1437 O O . LEU A 1 176 ? 12.578 -7.270 -13.880 1.00 95.69 176 LEU A O 1
ATOM 1441 N N . ILE A 1 177 ? 11.207 -5.637 -13.171 1.00 96.62 177 ILE A N 1
ATOM 1442 C CA . ILE A 1 177 ? 10.690 -5.267 -14.489 1.00 96.62 177 ILE A CA 1
ATOM 1443 C C . ILE A 1 177 ? 10.962 -3.780 -14.677 1.00 96.62 177 ILE A C 1
ATOM 1445 O O . ILE A 1 177 ? 10.399 -2.948 -13.967 1.00 96.62 177 ILE A O 1
ATOM 1449 N N . ALA A 1 178 ? 11.822 -3.454 -15.634 1.00 97.00 178 ALA A N 1
ATOM 1450 C CA . ALA A 1 178 ? 12.188 -2.092 -15.975 1.00 97.00 178 ALA A CA 1
ATOM 1451 C C . ALA A 1 178 ? 11.526 -1.682 -17.292 1.00 97.00 178 ALA A C 1
ATOM 1453 O O . ALA A 1 178 ? 11.673 -2.344 -18.320 1.00 97.00 178 ALA A O 1
ATOM 1454 N N . PHE A 1 179 ? 10.805 -0.567 -17.261 1.00 96.75 179 PHE A N 1
ATOM 1455 C CA . PHE A 1 179 ? 10.351 0.125 -18.465 1.00 96.75 179 PHE A CA 1
ATOM 1456 C C . PHE A 1 179 ? 11.414 1.132 -18.912 1.00 96.75 179 PHE A C 1
ATOM 1458 O O . PHE A 1 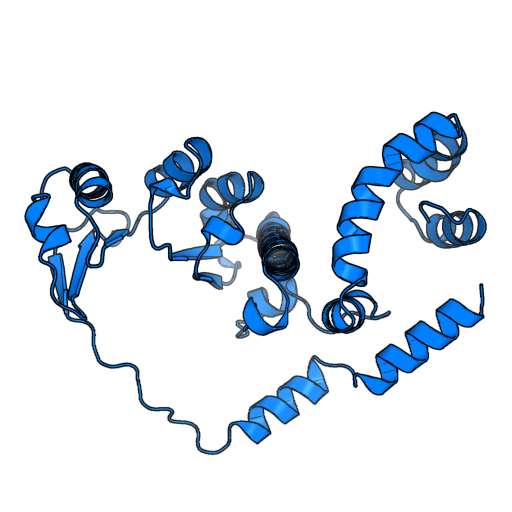179 ? 12.517 1.166 -18.371 1.00 96.75 179 PHE A O 1
ATOM 1465 N N . ARG A 1 180 ? 11.083 1.965 -19.901 1.00 96.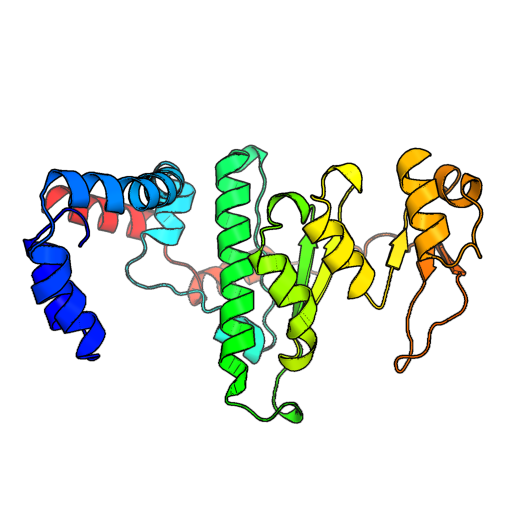69 180 ARG A N 1
ATOM 1466 C CA . ARG A 1 180 ? 11.952 3.072 -20.292 1.00 96.69 180 ARG A CA 1
ATOM 1467 C C . ARG A 1 180 ? 12.203 4.009 -19.109 1.00 96.69 180 ARG A C 1
ATOM 1469 O O . ARG A 1 180 ? 11.243 4.549 -18.560 1.00 96.69 180 ARG A O 1
ATOM 1476 N N . VAL A 1 181 ? 13.473 4.244 -18.794 1.00 96.62 181 VAL A N 1
ATOM 1477 C CA . VAL A 1 181 ? 13.928 5.133 -17.711 1.00 96.62 181 VAL A CA 1
ATOM 1478 C C . VAL A 1 181 ? 14.968 6.141 -18.210 1.00 96.62 181 VAL A C 1
ATOM 1480 O O . VAL A 1 181 ? 15.438 6.052 -19.343 1.00 96.62 181 VAL A O 1
ATOM 1483 N N . GLY A 1 182 ? 15.318 7.121 -17.373 1.00 95.75 182 GLY A N 1
ATOM 1484 C CA . GLY A 1 182 ? 16.418 8.051 -17.646 1.00 95.75 182 GLY A CA 1
ATOM 1485 C C . GLY A 1 182 ? 17.802 7.428 -17.418 1.00 95.75 182 GLY A C 1
ATOM 1486 O O . GLY A 1 182 ? 17.928 6.372 -16.805 1.00 95.75 182 GLY A O 1
ATOM 1487 N N . HIS A 1 183 ? 18.856 8.117 -17.868 1.00 94.75 183 HIS A N 1
ATOM 1488 C CA . HIS A 1 183 ? 20.247 7.643 -17.783 1.00 94.75 183 HIS A CA 1
ATOM 1489 C C . HIS A 1 183 ? 20.706 7.322 -16.351 1.00 94.75 183 HIS A C 1
ATOM 1491 O O . HIS A 1 183 ? 21.374 6.314 -16.134 1.00 94.75 183 HIS A O 1
ATOM 1497 N N . THR A 1 184 ? 20.333 8.156 -15.375 1.00 94.69 184 THR A N 1
ATOM 1498 C CA . THR A 1 184 ? 20.708 7.968 -13.965 1.00 94.69 184 THR A CA 1
ATOM 1499 C C . THR A 1 184 ? 20.154 6.657 -13.406 1.00 94.69 184 THR A C 1
ATOM 1501 O O . THR A 1 184 ? 20.901 5.862 -12.841 1.00 94.69 184 THR A O 1
ATOM 1504 N N . ASP A 1 185 ? 18.864 6.395 -13.625 1.00 95.88 185 ASP A N 1
ATOM 1505 C CA . ASP A 1 185 ? 18.211 5.162 -13.178 1.00 95.88 185 ASP A CA 1
ATOM 1506 C C . ASP A 1 185 ? 18.691 3.946 -13.982 1.00 95.88 185 ASP A C 1
ATOM 1508 O O . ASP A 1 185 ? 18.847 2.862 -13.424 1.00 95.88 185 ASP A O 1
ATOM 1512 N N . ALA A 1 186 ? 18.986 4.120 -15.275 1.00 96.56 186 ALA A N 1
ATOM 1513 C CA . ALA A 1 186 ? 19.515 3.061 -16.131 1.00 96.56 186 ALA A CA 1
ATOM 1514 C C . ALA A 1 186 ? 20.862 2.518 -15.632 1.00 96.56 186 ALA A C 1
ATOM 1516 O O . ALA A 1 186 ? 21.093 1.315 -15.712 1.00 96.56 186 ALA A O 1
ATOM 1517 N N . ALA A 1 187 ? 21.738 3.373 -15.094 1.00 95.31 187 ALA A N 1
ATOM 1518 C CA . ALA A 1 187 ? 23.011 2.941 -14.513 1.00 95.31 187 ALA A CA 1
ATOM 1519 C C . ALA A 1 187 ? 22.810 2.051 -13.275 1.00 95.31 187 ALA A C 1
ATOM 1521 O O . ALA A 1 187 ? 23.472 1.024 -13.136 1.00 95.31 187 ALA A O 1
ATOM 1522 N N . ILE A 1 188 ? 21.861 2.415 -12.407 1.00 95.31 188 ILE A N 1
ATOM 1523 C CA . ILE A 1 188 ? 21.504 1.616 -11.228 1.00 95.31 188 ILE A CA 1
ATOM 1524 C C . ILE A 1 188 ? 20.900 0.282 -11.676 1.00 95.31 188 ILE A C 1
ATOM 1526 O O . ILE A 1 188 ? 21.344 -0.778 -11.242 1.00 95.31 188 ILE A O 1
ATOM 1530 N N . LEU A 1 189 ? 19.932 0.320 -12.594 1.00 95.88 189 LEU A N 1
ATOM 1531 C CA . LEU A 1 189 ? 19.268 -0.881 -13.094 1.00 95.88 189 LEU A CA 1
ATOM 1532 C C . LEU A 1 189 ? 20.230 -1.815 -13.826 1.00 95.88 189 LEU A C 1
ATOM 1534 O O . LEU A 1 189 ? 20.147 -3.016 -13.614 1.00 95.88 189 LEU A O 1
ATOM 1538 N N . ALA A 1 190 ? 21.176 -1.312 -14.621 1.00 95.25 190 ALA A N 1
ATOM 1539 C CA . ALA A 1 190 ? 22.187 -2.157 -15.259 1.00 95.25 190 ALA A CA 1
ATOM 1540 C C . ALA A 1 190 ? 22.947 -3.005 -14.225 1.00 95.25 190 ALA A C 1
ATOM 1542 O O . ALA A 1 190 ? 23.074 -4.216 -14.409 1.00 95.25 190 ALA A O 1
ATOM 1543 N N . SER A 1 191 ? 23.341 -2.406 -13.094 1.00 93.94 191 SER A N 1
ATOM 1544 C CA . SER A 1 191 ? 23.968 -3.129 -11.981 1.00 93.94 191 SER A CA 1
ATOM 1545 C C . SER A 1 191 ? 23.028 -4.168 -11.355 1.00 93.94 191 SER A C 1
ATOM 1547 O O . SER A 1 191 ? 23.424 -5.316 -11.163 1.00 93.94 191 SER A O 1
ATOM 1549 N N . GLU A 1 192 ? 21.768 -3.814 -11.081 1.00 93.69 192 GLU A N 1
ATOM 1550 C CA . GLU A 1 192 ? 20.773 -4.736 -10.495 1.00 93.69 192 GLU A CA 1
ATOM 1551 C C . GLU A 1 192 ? 20.409 -5.906 -11.434 1.00 93.69 192 GLU A C 1
ATOM 1553 O O . GLU A 1 192 ? 20.115 -7.032 -11.008 1.00 93.69 192 GLU A O 1
ATOM 1558 N N . PHE A 1 193 ? 20.502 -5.677 -12.743 1.00 94.06 193 PHE A N 1
ATOM 1559 C CA . PHE A 1 193 ? 20.393 -6.695 -13.785 1.00 94.06 193 PHE A CA 1
ATOM 1560 C C . PHE A 1 193 ? 21.694 -7.500 -13.981 1.00 94.06 193 PHE A C 1
ATOM 1562 O O . PHE A 1 193 ? 21.781 -8.305 -14.900 1.00 94.06 193 PHE A O 1
ATOM 1569 N N . GLY A 1 194 ? 22.695 -7.344 -13.108 1.00 90.00 194 GLY A N 1
ATOM 1570 C CA . GLY A 1 194 ? 23.952 -8.100 -13.161 1.00 90.00 194 GLY A CA 1
ATOM 1571 C C . GLY A 1 194 ? 24.902 -7.657 -14.276 1.00 90.00 194 GLY A C 1
ATOM 1572 O O . GLY A 1 194 ? 25.795 -8.411 -14.645 1.00 90.00 194 GLY A O 1
ATOM 1573 N N . ASN A 1 195 ? 24.716 -6.452 -14.821 1.00 90.31 195 ASN A N 1
ATOM 1574 C CA . ASN A 1 195 ? 25.434 -5.907 -15.977 1.00 90.31 195 ASN A CA 1
ATOM 1575 C C . ASN A 1 195 ? 25.273 -6.722 -17.277 1.00 90.31 195 ASN A C 1
ATOM 1577 O O . ASN A 1 195 ? 26.026 -6.516 -18.227 1.00 90.31 195 ASN A O 1
ATOM 1581 N N . GLU A 1 196 ? 24.266 -7.601 -17.358 1.00 89.38 196 GLU A N 1
ATOM 1582 C CA . GLU A 1 196 ? 23.892 -8.307 -18.596 1.00 89.38 196 GLU A CA 1
ATOM 1583 C C . GLU A 1 196 ? 23.301 -7.355 -19.645 1.00 89.38 196 GLU A C 1
ATOM 1585 O O . GLU A 1 196 ? 23.366 -7.606 -20.849 1.00 89.38 196 GLU A O 1
ATOM 1590 N N . VAL A 1 197 ? 22.709 -6.252 -19.181 1.00 93.25 197 VAL A N 1
ATOM 1591 C CA . VAL A 1 197 ? 22.047 -5.257 -20.017 1.00 93.25 197 VAL A CA 1
ATOM 1592 C C . VAL A 1 197 ? 22.774 -3.928 -19.919 1.00 93.25 197 VAL A C 1
ATOM 1594 O O . VAL A 1 197 ? 23.007 -3.399 -18.832 1.00 93.25 197 VAL A O 1
ATOM 1597 N N . ARG A 1 198 ? 23.105 -3.370 -21.082 1.00 94.69 198 ARG A N 1
ATOM 1598 C CA . ARG A 1 198 ? 23.726 -2.053 -21.199 1.00 94.69 198 ARG A CA 1
ATOM 1599 C C . ARG A 1 198 ? 22.751 -0.942 -20.801 1.00 94.69 198 ARG A C 1
ATOM 1601 O O . ARG A 1 198 ? 21.540 -1.065 -20.961 1.00 94.69 198 ARG A O 1
ATOM 1608 N N . THR A 1 199 ? 23.291 0.170 -20.317 1.00 96.00 199 THR A N 1
ATOM 1609 C CA . THR A 1 199 ? 22.507 1.329 -19.862 1.00 96.00 199 THR A CA 1
ATOM 1610 C C . THR A 1 199 ? 21.649 1.946 -20.972 1.00 96.00 199 THR A C 1
ATOM 1612 O O . THR A 1 199 ? 20.484 2.266 -20.735 1.00 96.00 199 THR A O 1
ATOM 1615 N N . ASP A 1 200 ? 22.190 2.056 -22.188 1.00 96.19 200 ASP A N 1
ATOM 1616 C CA . ASP A 1 200 ? 21.496 2.541 -23.392 1.00 96.19 200 ASP A CA 1
ATOM 1617 C C . ASP A 1 200 ? 20.213 1.743 -23.689 1.00 96.19 200 ASP A C 1
ATOM 1619 O O . ASP A 1 200 ? 19.165 2.324 -23.973 1.00 96.19 200 ASP A O 1
ATOM 1623 N N . ALA A 1 201 ? 20.239 0.422 -23.494 1.00 96.19 201 ALA A N 1
ATOM 1624 C CA . ALA A 1 201 ? 19.086 -0.441 -23.726 1.00 96.19 201 ALA A CA 1
ATOM 1625 C C . ALA A 1 201 ? 17.868 -0.089 -22.855 1.00 96.19 201 ALA A C 1
ATOM 1627 O O . ALA A 1 201 ? 16.741 -0.293 -23.305 1.00 96.19 201 ALA A O 1
ATOM 1628 N N . PHE A 1 202 ? 18.062 0.448 -21.645 1.00 97.06 202 PHE A N 1
ATOM 1629 C CA . PHE A 1 202 ? 16.962 0.914 -20.791 1.00 97.06 202 PHE A CA 1
ATOM 1630 C C . PHE A 1 202 ? 16.390 2.258 -21.258 1.00 97.06 202 PHE A C 1
ATOM 1632 O O . PHE A 1 202 ? 15.177 2.466 -21.202 1.00 97.06 202 PHE A O 1
ATOM 1639 N N . VAL A 1 203 ? 17.250 3.166 -21.721 1.00 97.19 203 VAL A N 1
ATOM 1640 C CA . VAL A 1 203 ? 16.864 4.514 -22.171 1.00 97.19 203 VAL A CA 1
ATOM 1641 C C . VAL A 1 203 ? 16.112 4.456 -23.502 1.00 97.19 203 VAL A C 1
ATOM 1643 O O . VAL A 1 203 ? 15.115 5.158 -23.693 1.00 97.19 203 VAL A O 1
ATOM 1646 N N . ASP A 1 204 ? 16.524 3.548 -24.384 1.00 96.75 204 ASP A N 1
ATOM 1647 C CA . ASP A 1 204 ? 15.980 3.406 -25.735 1.00 96.75 204 ASP A CA 1
ATOM 1648 C C . ASP A 1 204 ? 14.773 2.456 -25.812 1.00 96.75 204 ASP A C 1
ATOM 1650 O O . ASP A 1 204 ? 14.261 2.162 -26.899 1.00 96.75 204 ASP A O 1
ATOM 1654 N N . LEU A 1 205 ? 14.277 1.961 -24.668 1.00 96.69 205 LEU A N 1
ATOM 1655 C C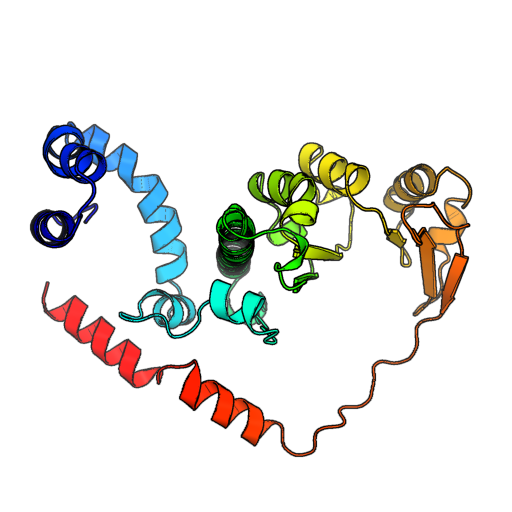A . LEU A 1 205 ? 13.118 1.071 -24.630 1.00 96.69 205 LEU A CA 1
ATOM 1656 C C . LEU A 1 205 ? 11.897 1.725 -25.308 1.00 96.69 205 LEU A C 1
ATOM 1658 O O . LEU A 1 205 ? 11.423 2.776 -24.864 1.00 96.69 205 LEU A O 1
ATOM 1662 N N . PRO A 1 206 ? 11.309 1.098 -26.345 1.00 95.69 206 PRO A N 1
ATOM 1663 C CA . PRO A 1 206 ? 10.101 1.627 -26.955 1.00 95.69 206 PRO A CA 1
ATOM 1664 C C . PRO A 1 206 ? 8.920 1.575 -25.983 1.00 95.69 206 PRO A C 1
ATOM 1666 O O . PRO A 1 206 ? 8.876 0.775 -25.044 1.00 95.69 206 PRO A O 1
ATOM 1669 N N . ARG A 1 207 ? 7.887 2.378 -26.256 1.00 93.25 207 ARG A N 1
ATOM 1670 C CA . ARG A 1 207 ? 6.628 2.303 -25.506 1.00 93.25 207 ARG A CA 1
ATOM 1671 C C . ARG A 1 207 ? 6.085 0.866 -25.528 1.00 93.25 207 ARG A C 1
ATOM 1673 O O . ARG A 1 207 ? 6.180 0.174 -26.543 1.00 93.25 207 ARG A O 1
ATOM 1680 N N . PHE A 1 208 ? 5.508 0.435 -24.405 1.00 94.12 208 PHE A N 1
ATOM 1681 C CA . PHE A 1 208 ? 4.982 -0.923 -24.213 1.00 94.12 208 PHE A CA 1
ATOM 1682 C C . PHE A 1 208 ? 6.034 -2.035 -24.345 1.00 94.12 208 PHE A C 1
ATOM 1684 O O . PHE A 1 208 ? 5.682 -3.170 -24.655 1.00 94.12 208 PHE A O 1
ATOM 1691 N N . HIS A 1 209 ? 7.306 -1.729 -24.090 1.00 96.75 209 HIS A N 1
ATOM 1692 C CA . HIS A 1 209 ? 8.349 -2.729 -23.889 1.00 96.75 209 HIS A CA 1
ATOM 1693 C C . HIS A 1 209 ? 8.935 -2.612 -22.485 1.00 96.75 209 HIS A C 1
ATOM 1695 O O . HIS A 1 209 ? 8.931 -1.533 -21.892 1.00 96.75 209 HIS A O 1
ATOM 1701 N N . ALA A 1 210 ? 9.436 -3.731 -21.975 1.00 97.50 210 ALA A N 1
ATOM 1702 C CA . ALA A 1 210 ? 10.132 -3.805 -20.702 1.00 97.50 210 ALA A CA 1
ATOM 1703 C C . ALA A 1 210 ? 11.310 -4.778 -20.793 1.00 97.50 210 ALA A C 1
ATOM 1705 O O . ALA A 1 210 ? 11.284 -5.716 -21.589 1.00 97.50 210 ALA A O 1
ATOM 1706 N N . LEU A 1 211 ? 12.319 -4.560 -19.963 1.00 97.62 211 LEU A N 1
ATOM 1707 C CA . LEU A 1 211 ? 13.358 -5.532 -19.646 1.00 97.62 211 LEU A CA 1
ATOM 1708 C C . LEU A 1 211 ? 12.976 -6.208 -18.333 1.00 97.62 211 LEU A C 1
ATOM 1710 O O . LEU A 1 211 ? 12.582 -5.531 -17.384 1.00 97.62 211 LEU A O 1
ATOM 1714 N N . ALA A 1 212 ? 13.050 -7.531 -18.287 1.00 96.50 212 ALA A N 1
ATOM 1715 C CA . ALA A 1 212 ? 12.624 -8.303 -17.133 1.00 96.50 212 ALA A CA 1
ATOM 1716 C C . ALA A 1 212 ? 13.713 -9.284 -16.708 1.00 96.50 212 ALA A C 1
ATOM 1718 O O . ALA A 1 212 ? 14.224 -10.053 -17.522 1.00 96.50 212 ALA A O 1
ATOM 1719 N N . LYS A 1 213 ? 14.022 -9.253 -15.413 1.00 94.75 213 LYS A N 1
ATOM 1720 C CA . LYS A 1 213 ? 14.799 -10.258 -14.696 1.00 94.75 213 LYS A CA 1
ATOM 1721 C C . LYS A 1 213 ? 13.850 -10.895 -13.697 1.00 94.75 213 LYS A C 1
ATOM 1723 O O . LYS A 1 213 ? 13.342 -10.220 -12.802 1.00 94.75 213 LYS A O 1
ATOM 1728 N N . VAL A 1 214 ? 13.545 -12.167 -13.897 1.00 94.19 214 VAL A N 1
ATOM 1729 C CA . VAL A 1 214 ? 12.551 -12.891 -13.099 1.00 94.19 214 VAL A CA 1
ATOM 1730 C C . VAL A 1 214 ? 13.175 -14.132 -12.488 1.00 94.19 214 VAL A C 1
ATOM 1732 O O . VAL A 1 214 ? 14.194 -14.629 -12.966 1.00 94.19 214 VAL A O 1
ATOM 1735 N N . GLN A 1 215 ? 12.547 -14.633 -11.435 1.00 91.00 215 GLN A N 1
ATOM 1736 C CA . GLN A 1 215 ? 12.885 -15.909 -10.830 1.00 91.00 215 GLN A CA 1
ATOM 1737 C C . GLN A 1 215 ? 11.798 -16.934 -11.125 1.00 91.00 215 GLN A C 1
ATOM 1739 O O . GLN A 1 215 ? 10.609 -16.672 -10.937 1.00 91.00 215 GLN A O 1
ATOM 1744 N N . GLU A 1 216 ? 12.222 -18.129 -11.514 1.00 88.25 216 GLU A N 1
ATOM 1745 C CA . GLU A 1 216 ? 11.369 -19.308 -11.618 1.00 88.25 216 GLU A CA 1
ATOM 1746 C C . GLU A 1 216 ? 11.909 -20.360 -10.650 1.00 88.25 216 GLU A C 1
ATOM 1748 O O . GLU A 1 216 ? 13.105 -20.616 -10.621 1.00 88.25 216 GLU A O 1
ATOM 1753 N N . ASN A 1 217 ? 11.060 -20.911 -9.777 1.00 84.75 217 ASN A N 1
ATOM 1754 C CA . ASN A 1 217 ? 11.468 -21.873 -8.738 1.00 84.75 217 ASN A CA 1
ATOM 1755 C C . ASN A 1 217 ? 12.624 -21.407 -7.816 1.00 84.75 217 ASN A C 1
ATOM 1757 O O . ASN A 1 217 ? 13.328 -22.226 -7.236 1.00 84.75 217 ASN A O 1
ATOM 1761 N N . ASN A 1 218 ? 12.754 -20.090 -7.596 1.00 81.44 218 ASN A N 1
ATOM 1762 C CA . ASN A 1 218 ? 13.869 -19.420 -6.895 1.00 81.44 218 ASN A CA 1
ATOM 1763 C C . ASN A 1 218 ? 15.211 -19.418 -7.646 1.00 81.44 218 ASN A C 1
ATOM 1765 O O . ASN A 1 218 ? 16.222 -19.026 -7.067 1.00 81.44 218 ASN A O 1
ATOM 1769 N N . GLU A 1 219 ? 15.223 -19.783 -8.923 1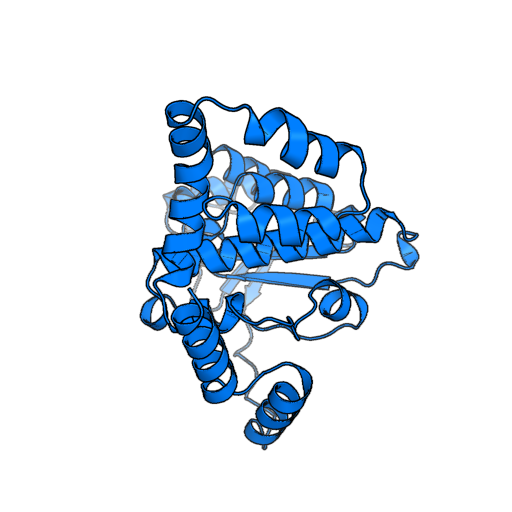.00 88.12 219 GLU A N 1
ATOM 1770 C CA . GLU A 1 219 ? 16.397 -19.678 -9.781 1.00 88.12 219 GLU A CA 1
ATOM 1771 C C . GLU A 1 219 ? 16.289 -18.433 -10.674 1.00 88.12 219 GLU A C 1
ATOM 1773 O O . GLU A 1 219 ? 15.235 -18.204 -11.286 1.00 88.12 219 GLU A O 1
ATOM 1778 N N . PRO A 1 220 ? 17.344 -17.596 -10.748 1.00 86.44 220 PRO A N 1
ATOM 1779 C CA . PRO A 1 220 ? 17.385 -16.471 -11.673 1.00 86.44 220 PRO A CA 1
ATOM 1780 C C . PRO A 1 220 ? 17.275 -16.952 -13.120 1.00 86.44 220 PRO A C 1
ATOM 1782 O O . PRO A 1 220 ? 18.029 -17.821 -13.550 1.00 86.44 220 PRO A O 1
ATOM 1785 N N . GLN A 1 221 ? 16.358 -16.356 -13.874 1.00 90.56 221 GLN A N 1
ATOM 1786 C CA . GLN A 1 221 ? 16.250 -16.569 -15.312 1.00 90.56 221 GLN A CA 1
ATOM 1787 C C . GLN A 1 221 ? 17.099 -15.548 -16.071 1.00 90.56 221 GLN A C 1
ATOM 1789 O O . GLN A 1 221 ? 17.341 -14.442 -15.579 1.00 90.56 221 GLN A O 1
ATOM 1794 N N . ALA A 1 222 ? 17.507 -15.909 -17.291 1.00 90.50 222 ALA A N 1
ATOM 1795 C CA . ALA A 1 222 ? 18.187 -14.985 -18.192 1.00 90.50 222 ALA A CA 1
ATOM 1796 C C . ALA A 1 222 ? 17.315 -13.750 -18.451 1.00 90.50 222 ALA A C 1
ATOM 1798 O O . ALA A 1 222 ? 16.100 -13.861 -18.654 1.00 90.50 222 ALA A O 1
ATOM 1799 N N . THR A 1 223 ? 17.936 -12.572 -18.468 1.00 94.69 223 THR A N 1
ATOM 1800 C CA . THR A 1 223 ? 17.218 -11.330 -18.743 1.00 94.69 223 THR A CA 1
ATOM 1801 C C . THR A 1 223 ? 16.601 -11.357 -20.142 1.00 94.69 223 THR A C 1
ATOM 1803 O O . THR A 1 223 ? 17.256 -11.712 -21.122 1.00 94.69 223 THR A O 1
ATOM 1806 N N . PHE A 1 224 ? 15.346 -10.919 -20.265 1.00 94.75 224 PHE A N 1
ATOM 1807 C CA . PHE A 1 224 ? 14.663 -10.844 -21.556 1.00 94.75 224 PHE A CA 1
ATOM 1808 C C . PHE A 1 224 ? 13.923 -9.523 -21.761 1.00 94.75 224 PHE A C 1
ATOM 1810 O O . PHE A 1 224 ? 13.503 -8.843 -20.822 1.00 94.75 224 PHE A O 1
ATOM 1817 N N . LYS A 1 225 ? 13.729 -9.168 -23.035 1.00 96.56 225 LYS A N 1
ATOM 1818 C CA . LYS A 1 225 ? 12.903 -8.034 -23.455 1.00 96.56 225 LYS A CA 1
ATOM 1819 C C . LYS A 1 225 ? 11.486 -8.516 -23.749 1.00 96.56 225 LYS A C 1
ATOM 1821 O O . LYS A 1 225 ? 11.273 -9.340 -24.634 1.00 96.56 225 LYS A O 1
ATOM 1826 N N . ALA A 1 226 ? 10.510 -7.963 -23.043 1.00 95.94 226 ALA A N 1
ATOM 1827 C CA . ALA A 1 226 ? 9.096 -8.252 -23.224 1.00 95.94 226 ALA A CA 1
ATOM 1828 C C . ALA A 1 226 ? 8.389 -7.117 -23.974 1.00 95.94 226 ALA A C 1
ATOM 1830 O O . ALA A 1 226 ? 8.680 -5.937 -23.766 1.00 95.94 226 ALA A O 1
ATOM 1831 N N . ARG A 1 227 ? 7.403 -7.472 -24.805 1.00 96.19 227 ARG A N 1
ATOM 1832 C CA . ARG A 1 227 ? 6.421 -6.536 -25.367 1.00 96.19 227 ARG A CA 1
ATOM 1833 C C . ARG A 1 227 ? 5.089 -6.737 -24.657 1.00 96.19 227 ARG A C 1
ATOM 1835 O O . ARG A 1 227 ? 4.568 -7.849 -24.620 1.00 96.19 227 ARG A O 1
ATOM 1842 N N . LEU A 1 228 ? 4.533 -5.665 -24.109 1.00 94.25 228 LEU A N 1
ATOM 1843 C CA . LEU A 1 228 ? 3.287 -5.716 -23.360 1.00 94.25 228 LEU A CA 1
ATOM 1844 C C . LEU A 1 228 ? 2.091 -5.836 -24.305 1.00 94.25 228 LEU A C 1
ATOM 1846 O O . LEU A 1 228 ? 2.011 -5.167 -25.339 1.00 94.25 228 LEU A O 1
ATOM 1850 N N . ALA A 1 229 ? 1.136 -6.676 -23.913 1.00 91.50 229 ALA A N 1
ATOM 1851 C CA . ALA A 1 229 ? -0.174 -6.713 -24.539 1.00 91.50 229 ALA A CA 1
ATOM 1852 C C . ALA A 1 229 ? -0.952 -5.427 -24.224 1.00 91.50 229 ALA A C 1
ATOM 1854 O O . ALA A 1 229 ? -0.750 -4.788 -23.187 1.00 91.50 229 ALA A O 1
ATOM 1855 N N . SER A 1 230 ? -1.875 -5.052 -25.110 1.00 87.94 230 SER A N 1
ATOM 1856 C CA . SER A 1 230 ? -2.829 -3.987 -24.803 1.00 87.94 230 SER A CA 1
ATOM 1857 C C . SER A 1 230 ? -3.668 -4.367 -23.577 1.00 87.94 230 SER A C 1
ATOM 1859 O O . SER A 1 230 ? -3.995 -5.548 -23.419 1.00 87.94 230 SER A O 1
ATOM 1861 N N . PRO A 1 231 ? -4.057 -3.394 -22.730 1.00 86.12 231 PRO A N 1
ATOM 1862 C CA . PRO A 1 231 ? -4.941 -3.666 -21.607 1.00 86.12 231 PRO A CA 1
ATOM 1863 C C . PRO A 1 231 ? -6.203 -4.403 -22.076 1.00 86.12 231 PRO A C 1
ATOM 1865 O O . PRO A 1 231 ? -6.750 -4.056 -23.132 1.00 86.12 231 PRO A O 1
ATOM 1868 N N . PRO A 1 232 ? -6.682 -5.406 -21.322 1.00 86.88 232 PRO A N 1
ATOM 1869 C CA . PRO A 1 232 ? -7.883 -6.131 -21.700 1.00 86.88 232 PRO A CA 1
ATOM 1870 C C . PRO A 1 232 ? -9.065 -5.162 -21.789 1.00 86.88 232 PRO A C 1
ATOM 1872 O O . PRO A 1 232 ? -9.236 -4.280 -20.942 1.00 86.88 232 PRO A O 1
ATOM 1875 N N . LYS A 1 233 ? -9.905 -5.326 -22.817 1.00 86.94 233 LYS A N 1
ATOM 1876 C CA . LYS A 1 233 ? -11.144 -4.549 -22.922 1.00 86.94 233 LYS A CA 1
ATOM 1877 C C . LYS A 1 233 ? -12.055 -4.893 -21.735 1.00 86.94 233 LYS A C 1
ATOM 1879 O O . LYS A 1 233 ? -12.130 -6.068 -21.366 1.00 86.94 233 LYS A O 1
ATOM 1884 N N . PRO A 1 234 ? -12.774 -3.917 -21.151 1.00 82.81 234 PRO A N 1
ATOM 1885 C CA . PRO A 1 234 ? -13.740 -4.199 -20.098 1.00 82.81 234 PRO A CA 1
ATOM 1886 C C . PRO A 1 234 ? -14.760 -5.237 -20.580 1.00 82.81 234 PRO A C 1
ATOM 1888 O O . PRO A 1 234 ? -15.525 -4.986 -21.505 1.00 82.81 234 PRO A O 1
ATOM 1891 N N . CYS A 1 235 ? -14.761 -6.416 -19.961 1.00 79.75 235 CYS A N 1
ATOM 1892 C CA . CYS A 1 235 ? -15.646 -7.519 -20.338 1.00 79.75 235 CYS A CA 1
ATOM 1893 C C . CYS A 1 235 ? -17.008 -7.465 -19.627 1.00 79.75 235 CYS A C 1
ATOM 1895 O O . CYS A 1 235 ? -17.944 -8.164 -20.009 1.00 79.75 235 CYS A O 1
ATOM 1897 N N . ASN A 1 236 ? -17.139 -6.643 -18.581 1.00 77.88 236 ASN A N 1
ATOM 1898 C CA . ASN A 1 236 ? -18.347 -6.597 -17.770 1.00 77.88 236 ASN A CA 1
ATOM 1899 C C . ASN A 1 236 ? -19.345 -5.555 -18.280 1.00 77.88 236 ASN A C 1
ATOM 1901 O O . ASN A 1 236 ? -19.082 -4.355 -18.248 1.00 77.88 236 ASN A O 1
ATOM 1905 N N . THR A 1 237 ? -20.536 -6.013 -18.654 1.00 82.00 237 THR A N 1
ATOM 1906 C CA . THR A 1 237 ? -21.620 -5.163 -19.164 1.00 82.00 237 THR A CA 1
ATOM 1907 C C . THR A 1 237 ? -22.450 -4.485 -18.067 1.00 82.00 237 THR A C 1
ATOM 1909 O O . THR A 1 237 ? -23.327 -3.680 -18.369 1.00 82.00 237 THR A O 1
ATOM 1912 N N . ARG A 1 238 ? -22.226 -4.798 -16.779 1.00 89.19 238 ARG A N 1
ATOM 1913 C CA . ARG A 1 238 ? -23.050 -4.329 -15.644 1.00 89.19 238 ARG A CA 1
ATOM 1914 C C . ARG A 1 238 ? -22.224 -3.879 -14.421 1.00 89.19 238 ARG A C 1
ATOM 1916 O O . ARG A 1 238 ? -22.508 -4.327 -13.302 1.00 89.19 238 ARG A O 1
ATOM 1923 N N . PRO A 1 239 ? -21.261 -2.947 -14.564 1.00 89.81 239 PRO A N 1
ATOM 1924 C CA . PRO A 1 239 ? -20.422 -2.480 -13.451 1.00 89.81 239 PRO A CA 1
ATOM 1925 C C . PRO A 1 239 ? -21.236 -1.914 -12.276 1.00 89.81 239 PRO A C 1
ATOM 1927 O O . PRO A 1 239 ? -20.916 -2.159 -11.113 1.00 89.81 239 PRO A O 1
ATOM 1930 N N . HIS A 1 240 ? -22.351 -1.233 -12.556 1.00 92.88 240 HIS A N 1
ATOM 1931 C CA . HIS A 1 240 ? -23.219 -0.657 -11.526 1.00 92.88 240 HIS A CA 1
ATOM 1932 C C . HIS A 1 240 ? -23.799 -1.701 -10.561 1.00 92.88 240 HIS A C 1
ATOM 1934 O O . HIS A 1 240 ? -23.913 -1.421 -9.369 1.00 92.88 240 HIS A O 1
ATOM 1940 N N . ARG A 1 241 ? -24.108 -2.919 -11.035 1.00 94.44 241 ARG A N 1
ATOM 1941 C CA . ARG A 1 241 ? -24.632 -3.993 -10.171 1.00 94.44 241 ARG A CA 1
ATOM 1942 C C . ARG A 1 241 ? -23.572 -4.518 -9.207 1.00 94.44 241 ARG A C 1
ATOM 1944 O O . ARG A 1 241 ? -23.879 -4.778 -8.047 1.00 94.44 241 ARG A O 1
ATOM 1951 N N . ILE A 1 242 ? -22.326 -4.640 -9.668 1.00 92.00 242 ILE A N 1
ATOM 1952 C CA . ILE A 1 242 ? -21.199 -5.044 -8.814 1.00 92.00 242 ILE A CA 1
ATOM 1953 C C . ILE A 1 242 ? -20.967 -3.995 -7.730 1.00 92.00 242 ILE A C 1
ATOM 1955 O O . ILE A 1 242 ? -20.863 -4.336 -6.553 1.00 92.00 242 ILE A O 1
ATOM 1959 N N . ILE A 1 243 ? -20.953 -2.718 -8.118 1.00 93.50 243 ILE A N 1
ATOM 1960 C CA . ILE A 1 243 ? -20.778 -1.604 -7.183 1.00 93.50 243 ILE A CA 1
ATOM 1961 C C . ILE A 1 243 ? -21.914 -1.580 -6.151 1.00 93.50 243 ILE A C 1
ATOM 1963 O O . ILE A 1 243 ? -21.638 -1.452 -4.959 1.00 93.50 243 ILE A O 1
ATOM 1967 N N . ALA A 1 244 ? -23.171 -1.737 -6.577 1.00 95.25 244 ALA A N 1
ATOM 1968 C CA . ALA A 1 244 ? -24.326 -1.766 -5.679 1.00 95.25 244 ALA A CA 1
ATOM 1969 C C . ALA A 1 244 ? -24.219 -2.902 -4.648 1.00 95.25 244 ALA A C 1
ATOM 1971 O O . ALA A 1 244 ? -24.222 -2.642 -3.445 1.00 95.25 244 ALA A O 1
ATOM 1972 N N . ARG A 1 245 ? -23.980 -4.138 -5.105 1.00 94.75 245 ARG A N 1
ATOM 1973 C CA . ARG A 1 245 ? -23.826 -5.312 -4.229 1.00 94.75 245 ARG A CA 1
ATOM 1974 C C . ARG A 1 245 ? -22.640 -5.183 -3.269 1.00 94.75 245 ARG A C 1
ATOM 1976 O O . ARG A 1 245 ? -22.708 -5.624 -2.123 1.00 94.75 245 ARG A O 1
ATOM 1983 N N . SER A 1 246 ? -21.542 -4.575 -3.722 1.00 94.81 246 SER A N 1
ATOM 1984 C CA . SER A 1 246 ? -20.393 -4.277 -2.861 1.00 94.81 246 SER A CA 1
ATOM 1985 C C . SER A 1 246 ? -20.760 -3.269 -1.771 1.00 94.81 246 SER A C 1
ATOM 1987 O O . SER A 1 246 ? -20.374 -3.451 -0.618 1.00 94.81 246 SER A O 1
ATOM 1989 N N . ARG A 1 247 ? -21.513 -2.214 -2.110 1.00 94.50 247 ARG A N 1
ATOM 1990 C CA . ARG A 1 247 ? -21.935 -1.176 -1.157 1.00 94.50 247 ARG A CA 1
ATOM 1991 C C . ARG A 1 247 ? -22.915 -1.707 -0.114 1.00 94.50 247 ARG A C 1
ATOM 1993 O O . ARG A 1 247 ? -22.774 -1.359 1.052 1.00 94.50 247 ARG A O 1
ATOM 2000 N N . GLU A 1 248 ? -23.842 -2.581 -0.497 1.00 94.31 248 GLU A N 1
ATOM 2001 C CA . GLU A 1 248 ? -24.770 -3.232 0.442 1.00 94.31 248 GLU A CA 1
ATOM 2002 C C . GLU A 1 248 ? -24.033 -3.990 1.555 1.00 94.31 248 GLU A C 1
ATOM 2004 O O . GLU A 1 248 ? -24.413 -3.915 2.724 1.00 94.31 248 GLU A O 1
ATOM 2009 N N . ARG A 1 249 ? -22.949 -4.692 1.199 1.00 92.44 249 ARG A N 1
ATOM 2010 C CA . ARG A 1 249 ? -22.189 -5.541 2.127 1.00 92.44 249 ARG A CA 1
ATOM 2011 C C . ARG A 1 249 ? -21.129 -4.780 2.916 1.00 92.44 249 ARG A C 1
ATOM 2013 O O . ARG A 1 249 ? -20.996 -4.988 4.118 1.00 92.44 249 ARG A O 1
ATOM 2020 N N . PHE A 1 250 ? -20.374 -3.911 2.247 1.00 93.75 250 PHE A N 1
ATOM 2021 C CA . PHE A 1 250 ? -19.128 -3.353 2.784 1.00 93.75 250 PHE A CA 1
ATOM 2022 C C . PHE A 1 250 ? -19.155 -1.837 2.995 1.00 93.75 250 PHE A C 1
ATOM 2024 O O . PHE A 1 250 ? -18.160 -1.276 3.446 1.00 93.75 250 PHE A O 1
ATOM 2031 N N . ALA A 1 251 ? -20.265 -1.156 2.696 1.00 93.50 251 ALA A N 1
ATOM 2032 C CA . ALA A 1 251 ? -20.383 0.285 2.893 1.00 93.50 251 ALA A CA 1
ATOM 2033 C C . ALA A 1 251 ? -21.519 0.653 3.854 1.00 93.50 251 ALA A C 1
ATOM 2035 O O . ALA A 1 251 ? -22.443 -0.120 4.118 1.00 93.50 251 ALA A O 1
ATOM 2036 N N . THR A 1 252 ? -21.426 1.876 4.364 1.00 93.12 252 THR A N 1
ATOM 2037 C CA . THR A 1 252 ? -22.487 2.570 5.095 1.00 93.12 252 THR A CA 1
ATOM 2038 C C . THR A 1 252 ? -22.853 3.816 4.294 1.00 93.12 252 THR A C 1
ATOM 2040 O O . THR A 1 252 ? -21.976 4.447 3.701 1.00 93.12 252 THR A O 1
ATOM 2043 N N . SER A 1 253 ? -24.137 4.183 4.256 1.00 93.31 253 SER A N 1
ATOM 2044 C CA . SER A 1 253 ? -24.565 5.421 3.594 1.00 93.31 253 SER A CA 1
ATOM 2045 C C . SER A 1 253 ? -23.863 6.632 4.209 1.00 93.31 253 SER A C 1
ATOM 2047 O O . SER A 1 253 ? -23.847 6.787 5.430 1.00 93.31 253 SER A O 1
ATOM 2049 N N . ARG A 1 254 ? -23.329 7.514 3.357 1.00 93.38 254 ARG A N 1
ATOM 2050 C CA . ARG A 1 254 ? -22.644 8.743 3.774 1.00 93.38 254 ARG A CA 1
ATOM 2051 C C . ARG A 1 254 ? -23.512 9.593 4.704 1.00 93.38 254 ARG A C 1
ATOM 2053 O O . ARG A 1 254 ? -23.048 9.960 5.775 1.00 93.38 254 ARG A O 1
ATOM 2060 N N . ALA A 1 255 ? -24.772 9.824 4.330 1.00 94.62 255 ALA A N 1
ATOM 2061 C CA . ALA A 1 255 ? -25.705 10.618 5.130 1.00 94.62 255 ALA A CA 1
ATOM 2062 C C . ALA A 1 255 ? -25.885 10.028 6.538 1.00 94.62 255 ALA A C 1
ATOM 2064 O O . ALA A 1 255 ? -25.862 10.746 7.530 1.00 94.62 255 ALA A O 1
ATOM 2065 N N . HIS A 1 256 ? -25.967 8.697 6.641 1.00 93.25 256 HIS A N 1
ATOM 2066 C CA . HIS A 1 256 ? -26.079 8.018 7.929 1.00 93.25 256 HIS A CA 1
ATOM 2067 C C . HIS A 1 256 ? -24.834 8.214 8.809 1.00 93.25 256 HIS A C 1
ATOM 2069 O O . HIS A 1 256 ? -24.957 8.398 10.021 1.00 93.25 256 HIS A O 1
ATOM 2075 N N . VAL A 1 257 ? -23.639 8.174 8.211 1.00 93.38 257 VAL A N 1
ATOM 2076 C CA . VAL A 1 257 ? -22.379 8.427 8.925 1.00 93.38 257 VAL A CA 1
ATOM 2077 C C . VAL A 1 257 ? -22.313 9.879 9.399 1.00 93.38 257 VAL A C 1
ATOM 2079 O O . VAL A 1 257 ? -22.058 10.119 10.577 1.00 93.38 257 VAL A O 1
ATOM 2082 N N . GLU A 1 258 ? -22.621 10.836 8.525 1.00 93.38 258 GLU A N 1
ATOM 2083 C CA . GLU A 1 258 ? -22.592 12.268 8.840 1.00 93.38 258 GLU A CA 1
ATOM 2084 C C . GLU A 1 258 ? -23.578 12.627 9.961 1.00 93.38 258 GLU A C 1
ATOM 2086 O O . GLU A 1 258 ? -23.183 13.279 10.928 1.00 93.38 258 GLU A O 1
ATOM 2091 N N . THR A 1 259 ? -24.816 12.115 9.920 1.00 93.75 259 THR A N 1
ATOM 2092 C CA . THR A 1 259 ? -25.794 12.305 11.007 1.00 93.75 259 THR A CA 1
ATOM 2093 C C . THR A 1 259 ? -25.283 11.757 12.341 1.00 93.75 259 THR A C 1
ATOM 2095 O O . THR A 1 259 ? -25.478 12.379 13.385 1.00 93.75 259 THR A O 1
ATOM 2098 N N . ARG A 1 260 ? -24.622 10.591 12.346 1.00 91.19 260 ARG A N 1
ATOM 2099 C CA . ARG A 1 260 ? -24.060 10.014 13.579 1.00 91.19 260 ARG A CA 1
ATOM 2100 C C . ARG A 1 260 ? -22.919 10.855 14.140 1.00 91.19 260 ARG A C 1
ATOM 2102 O O . ARG A 1 260 ? -22.884 11.071 15.349 1.00 91.19 260 ARG A O 1
ATOM 2109 N N . ILE A 1 261 ? -22.026 11.336 13.279 1.00 89.56 261 ILE A N 1
ATOM 2110 C CA . ILE A 1 261 ? -20.916 12.208 13.679 1.00 89.56 261 ILE A CA 1
ATOM 2111 C C . ILE A 1 261 ? -21.458 13.516 14.266 1.00 89.56 261 ILE A C 1
ATOM 2113 O O . ILE A 1 261 ? -21.022 13.922 15.339 1.00 89.56 261 ILE A O 1
ATOM 2117 N N . GLN A 1 262 ? -22.448 14.142 13.621 1.00 89.88 262 GLN A N 1
ATOM 2118 C CA . GLN A 1 262 ? -23.079 15.368 14.124 1.00 89.88 262 GLN A CA 1
ATOM 2119 C C . GLN A 1 262 ? -23.731 15.163 15.494 1.00 89.88 262 GLN A C 1
ATOM 2121 O O . GLN A 1 262 ? -23.470 15.937 16.410 1.00 89.88 262 GLN A O 1
ATOM 2126 N N . ARG A 1 263 ? -24.508 14.085 15.670 1.00 89.88 263 ARG A N 1
ATOM 2127 C CA . ARG A 1 263 ? -25.109 13.750 16.972 1.00 89.88 263 ARG A CA 1
ATOM 2128 C C . ARG A 1 263 ? -24.064 13.548 18.067 1.00 89.88 263 ARG A C 1
ATOM 2130 O O . ARG A 1 263 ? -24.330 13.874 19.216 1.00 89.88 263 ARG A O 1
ATOM 2137 N N . TRP A 1 264 ? -22.904 12.981 17.735 1.00 85.00 264 TRP A N 1
ATOM 2138 C CA . TRP A 1 264 ? -21.817 12.812 18.698 1.00 85.00 264 TRP A CA 1
ATOM 2139 C C . TRP A 1 264 ? -21.173 14.152 19.075 1.00 85.00 264 TRP A C 1
ATOM 2141 O O . TRP A 1 264 ? -20.942 14.393 20.254 1.00 85.00 264 TRP A O 1
ATOM 2151 N N . LEU A 1 265 ? -20.951 15.040 18.101 1.00 83.75 265 LEU A N 1
ATOM 2152 C CA . LEU A 1 265 ? -20.400 16.379 18.345 1.00 83.75 265 LEU A CA 1
ATOM 2153 C C . LEU A 1 265 ? -21.342 17.274 19.162 1.00 83.75 265 LEU A C 1
ATOM 2155 O O . LEU A 1 265 ? -20.859 18.079 19.941 1.00 83.75 265 LEU A O 1
ATOM 2159 N N . GLN A 1 266 ? -22.660 17.118 19.009 1.00 84.62 266 GLN A N 1
ATOM 2160 C CA . GLN A 1 266 ? -23.676 17.874 19.760 1.00 84.62 266 GLN A CA 1
ATOM 2161 C C . GLN A 1 266 ? -23.906 17.368 21.191 1.00 84.62 266 GLN A C 1
ATOM 2163 O O . GLN A 1 266 ? -24.568 18.037 21.974 1.00 84.62 266 GLN A O 1
ATOM 2168 N N . ARG A 1 267 ? -23.431 16.161 21.522 1.00 68.75 267 ARG A N 1
ATOM 2169 C CA . ARG A 1 267 ? -23.536 15.573 22.870 1.00 68.75 267 ARG A CA 1
ATOM 2170 C C . ARG A 1 267 ? -22.373 15.961 23.789 1.00 68.75 267 ARG A C 1
ATOM 2172 O O . ARG A 1 267 ? -22.335 15.475 24.916 1.00 68.75 267 ARG A O 1
ATOM 2179 N N . ARG A 1 268 ? -21.421 16.742 23.281 1.00 54.94 268 ARG A N 1
ATOM 2180 C CA . ARG A 1 268 ? -20.283 17.278 24.025 1.00 54.94 268 ARG A CA 1
ATOM 2181 C C . ARG A 1 268 ? -20.552 18.698 24.477 1.00 54.94 268 ARG A C 1
ATOM 2183 O O . ARG A 1 268 ? -21.221 19.421 23.710 1.00 54.94 268 ARG A O 1
#

Mean predicted aligned error: 6.04 Å